Protein AF-A0A2H6LCK7-F1 (afdb_monomer_lite)

Sequence (224 aa):
MISPEELNSILERIVKHQHTESDIALLQKWLSNGSQIVSQQGKYAVNLGQGQEIHIGDRIYQGADAKAIKQIVGNIVQELQQCTSTKPKSLAAELIATLNNAKFQGKEGEQGGTGSFYQYEIYLDALSLENEQNKDNYQEYTLSGNWSSFVYKYVYVFNKVVDTPWGHNKKPYGRFQVVVKSINGVVEGIRVKADRYNDNANNYAANKVEQLMEFKIKEITRKN

Secondary structure (DSSP, 8-state):
---HHHHHHHHHHHHTT---HHHHHHHHHHHHTT--EEEEETTEEEEEETTTEEE---S---SS-HHHHHHHHHHHHHHHHHHH---S--HHHHHHHHHTT-EEEEEEE--SSSEEEEEEEEEEEEEEEEEEEEETTEEEEEEEEEEEEEEEEEEEETTEEEE-TT-S-B--EEEEEEEEEEETTEEEEEEEEE---S-HHHHHHHHHHHHHHHHHHHHHHTT-

Foldseek 3Di:
DQDPVNLVVLVVCVVVVNHDPVSVVVVVVCLVVQDWDFDDDDQWTWTDGNPPDTDTDRPDDDDPDVVVVCVVVVVVVVVVCVVVVPDVCQVLNVLCVQQAQDKDWDKDWDQFAFTKIKTKIKTWHDKDWDDWDDDDFKIKTKIKTKMKMWMWMFGDHRNDGPDTVCPHTDIAMFMKMWMWMGGNNHTPDIDIFTDDDPDPRNVVNRVVSRVSSVVSSVVVVVVD

Radius of gyration: 35.54 Å; chains: 1; bounding box: 79×41×85 Å

Structure (mmCIF, N/CA/C/O backbone):
data_AF-A0A2H6LCK7-F1
#
_entry.id   AF-A0A2H6LCK7-F1
#
loop_
_atom_site.group_PDB
_atom_site.id
_atom_site.type_symbol
_atom_site.label_atom_id
_atom_site.label_alt_id
_atom_site.label_comp_id
_atom_site.label_asym_id
_atom_site.label_entity_id
_atom_site.label_seq_id
_atom_site.pdbx_PDB_ins_code
_atom_site.Cartn_x
_atom_site.Cartn_y
_atom_site.Cartn_z
_atom_site.occupancy
_atom_site.B_iso_or_equiv
_atom_site.auth_seq_id
_atom_site.auth_comp_id
_atom_site.auth_asym_id
_atom_site.auth_atom_id
_atom_site.pdbx_PDB_model_num
ATOM 1 N N . MET A 1 1 ? -45.574 11.517 57.726 1.00 61.38 1 MET A N 1
ATOM 2 C CA . MET A 1 1 ? -45.503 11.040 56.329 1.00 61.38 1 MET A CA 1
ATOM 3 C C . MET A 1 1 ? -46.866 11.355 55.736 1.00 61.38 1 MET A C 1
ATOM 5 O O . MET A 1 1 ? -47.832 10.980 56.381 1.00 61.38 1 MET A O 1
ATOM 9 N N . ILE A 1 2 ? -46.954 12.148 54.662 1.00 67.88 2 ILE A N 1
ATOM 10 C CA . ILE A 1 2 ? -48.257 12.559 54.097 1.00 67.88 2 ILE A CA 1
ATOM 11 C C . ILE A 1 2 ? -48.917 11.317 53.498 1.00 67.88 2 ILE A C 1
ATOM 13 O O . ILE A 1 2 ? -48.250 10.591 52.752 1.00 67.88 2 ILE A O 1
ATOM 17 N N . SER A 1 3 ? -50.173 11.045 53.848 1.00 72.19 3 SER A N 1
ATOM 18 C CA . SER A 1 3 ? -50.887 9.904 53.273 1.00 72.19 3 SER A CA 1
ATOM 19 C C . SER A 1 3 ? -51.282 10.187 51.811 1.00 72.19 3 SER A C 1
ATOM 21 O O . SER A 1 3 ? -51.439 11.348 51.420 1.00 72.19 3 SER A O 1
ATOM 23 N N . PRO A 1 4 ? -51.474 9.156 50.970 1.00 67.62 4 PRO A N 1
ATOM 24 C CA . PRO A 1 4 ? -51.956 9.349 49.600 1.00 67.62 4 PRO A CA 1
ATOM 25 C C . PRO A 1 4 ? -53.287 10.121 49.515 1.00 67.62 4 PRO A C 1
ATOM 27 O O . PRO A 1 4 ? -53.504 10.885 48.577 1.00 67.62 4 PRO A O 1
ATOM 30 N N . GLU A 1 5 ? -54.165 9.964 50.507 1.00 71.62 5 GLU A N 1
ATOM 31 C CA . GLU A 1 5 ? -55.473 10.632 50.580 1.00 71.62 5 GLU A CA 1
ATOM 32 C C . GLU A 1 5 ? -55.345 12.120 50.938 1.00 71.62 5 GLU A C 1
ATOM 34 O O . GLU A 1 5 ? -55.999 12.974 50.329 1.00 71.62 5 GLU A O 1
ATOM 39 N N . GLU A 1 6 ? -54.461 12.448 51.885 1.00 75.56 6 GLU A N 1
ATOM 40 C CA . GLU A 1 6 ? -54.138 13.833 52.250 1.00 75.56 6 GLU A CA 1
ATOM 41 C C . GLU A 1 6 ? -53.520 14.579 51.070 1.00 75.56 6 GLU A C 1
ATOM 43 O O . GLU A 1 6 ? -53.860 15.734 50.801 1.00 75.56 6 GLU A O 1
ATOM 48 N N . LEU A 1 7 ? -52.656 13.900 50.317 1.00 74.88 7 LEU A N 1
ATOM 49 C CA . LEU A 1 7 ? -52.046 14.476 49.135 1.00 74.88 7 LEU A CA 1
ATOM 50 C C . LEU A 1 7 ? -53.045 14.686 47.996 1.00 74.88 7 LEU A C 1
ATOM 52 O O . LEU A 1 7 ? -53.038 15.752 47.383 1.00 74.88 7 LEU A O 1
ATOM 56 N N . ASN A 1 8 ? -53.923 13.719 47.723 1.00 75.88 8 ASN A N 1
ATOM 57 C CA . ASN A 1 8 ? -54.990 13.905 46.737 1.00 75.88 8 ASN A CA 1
ATOM 58 C C . ASN A 1 8 ? -55.871 15.105 47.108 1.00 75.88 8 ASN A C 1
ATOM 60 O O . ASN A 1 8 ? -56.193 15.922 46.249 1.00 75.88 8 ASN A O 1
ATOM 64 N N . SER A 1 9 ? -56.166 15.274 48.399 1.00 81.56 9 SER A N 1
ATOM 65 C CA . SER A 1 9 ? -56.919 16.427 48.897 1.00 81.56 9 SER A CA 1
ATOM 66 C C . SER A 1 9 ? -56.182 17.756 48.666 1.00 81.56 9 SER A C 1
ATOM 68 O O . SER A 1 9 ? -56.814 18.756 48.326 1.00 81.56 9 SER A O 1
ATOM 70 N N . ILE A 1 10 ? -54.851 17.783 48.816 1.00 80.62 10 ILE A N 1
ATOM 71 C CA . ILE A 1 10 ? -54.013 18.949 48.477 1.00 80.62 10 ILE A CA 1
ATOM 72 C C . ILE A 1 10 ? -54.061 19.233 46.969 1.00 80.62 10 ILE A C 1
ATOM 74 O O . ILE A 1 10 ? -54.296 20.373 46.568 1.00 80.62 10 ILE A O 1
ATOM 78 N N . LEU A 1 11 ? -53.884 18.209 46.127 1.00 77.88 11 LEU A N 1
ATOM 79 C CA . LEU A 1 11 ? -53.921 18.350 44.668 1.00 77.88 11 LEU A CA 1
ATOM 80 C C . LEU A 1 11 ? -55.284 18.860 44.182 1.00 77.88 11 LEU A C 1
ATOM 82 O O . LEU A 1 11 ? -55.336 19.754 43.340 1.00 77.88 11 LEU A O 1
ATOM 86 N N . GLU A 1 12 ? -56.386 18.372 44.753 1.00 78.94 12 GLU A N 1
ATOM 87 C CA . GLU A 1 12 ? -57.726 18.877 44.444 1.00 78.94 12 GLU A CA 1
ATOM 88 C C . GLU A 1 12 ? -57.899 20.352 44.813 1.00 78.94 12 GLU A C 1
ATOM 90 O O . GLU A 1 12 ? -58.468 21.119 44.030 1.00 78.94 12 GLU A O 1
ATOM 95 N N . ARG A 1 13 ? -57.396 20.772 45.982 1.00 84.81 13 ARG A N 1
ATOM 96 C CA . ARG A 1 13 ? -57.405 22.189 46.370 1.00 84.81 13 ARG A CA 1
ATOM 97 C C . ARG A 1 13 ? -56.567 23.037 45.415 1.00 84.81 13 ARG A C 1
ATOM 99 O O . ARG A 1 13 ? -56.993 24.138 45.074 1.00 84.81 13 ARG A O 1
ATOM 106 N N . ILE A 1 14 ? -55.433 22.531 44.922 1.00 77.06 14 ILE A N 1
ATOM 107 C CA . ILE A 1 14 ? -54.611 23.224 43.915 1.00 77.06 14 ILE A CA 1
ATOM 108 C C . ILE A 1 14 ? -55.388 23.400 42.609 1.00 77.06 14 ILE A C 1
ATOM 110 O O . ILE A 1 14 ? -55.491 24.524 42.120 1.00 77.06 14 ILE A O 1
ATOM 114 N N . VAL A 1 15 ? -55.997 22.330 42.091 1.00 75.00 15 VAL A N 1
ATOM 115 C CA . VAL A 1 15 ? -56.805 22.369 40.858 1.00 75.00 15 VAL A CA 1
ATOM 116 C C . VAL A 1 15 ? -57.957 23.371 40.979 1.00 75.00 15 VAL A C 1
ATOM 118 O O . VAL A 1 15 ? -58.210 24.153 40.062 1.00 75.00 15 VAL A O 1
ATOM 121 N N . LYS A 1 16 ? -58.630 23.407 42.133 1.00 83.25 16 LYS A N 1
ATOM 122 C CA . LYS A 1 16 ? -59.720 24.356 42.416 1.00 83.25 16 LYS A CA 1
ATOM 123 C C . LYS A 1 16 ? -59.235 25.774 42.752 1.00 83.25 16 LYS A C 1
ATOM 125 O O . LYS A 1 16 ? -60.072 26.629 43.016 1.00 83.25 16 LYS A O 1
ATOM 130 N N . HIS A 1 17 ? -57.923 26.033 42.740 1.00 79.19 17 HIS A N 1
ATOM 131 C CA . HIS A 1 17 ? -57.302 27.305 43.140 1.00 79.19 17 HIS A CA 1
ATOM 132 C C . HIS A 1 17 ? -57.635 27.728 44.588 1.00 79.19 17 HIS A C 1
ATOM 134 O O . HIS A 1 17 ? -57.638 28.907 44.922 1.00 79.19 17 HIS A O 1
ATOM 140 N N . GLN A 1 18 ? -57.905 26.752 45.456 1.00 90.50 18 GLN A N 1
ATOM 141 C CA . GLN A 1 18 ? -58.245 26.908 46.878 1.00 90.50 18 GLN A CA 1
ATOM 142 C C . GLN A 1 18 ? -57.117 26.423 47.801 1.00 90.50 18 GLN A C 1
ATOM 144 O O . GLN A 1 18 ? -57.340 26.128 48.974 1.00 90.50 18 GLN A O 1
ATOM 149 N N . HIS A 1 19 ? -55.912 26.262 47.261 1.00 86.81 19 HIS A N 1
ATOM 150 C CA . HIS A 1 19 ? -54.760 25.813 48.026 1.00 86.81 19 HIS A CA 1
ATOM 151 C C . HIS A 1 19 ? -54.218 26.937 48.911 1.00 86.81 19 HIS A C 1
ATOM 153 O O . HIS A 1 19 ? -54.280 28.115 48.563 1.00 86.81 19 HIS A O 1
ATOM 159 N N . THR A 1 20 ? -53.670 26.558 50.058 1.00 91.31 20 THR A N 1
ATOM 160 C CA . THR A 1 20 ? -53.009 27.473 50.995 1.00 91.31 20 THR A CA 1
ATOM 161 C C . THR A 1 20 ? -51.491 27.419 50.834 1.00 91.31 20 THR A C 1
ATOM 163 O O . THR A 1 20 ? -50.941 26.462 50.287 1.00 91.31 20 THR A O 1
ATOM 166 N N . GLU A 1 21 ? -50.771 28.408 51.365 1.00 83.75 21 GLU A N 1
ATOM 167 C CA . GLU A 1 21 ? -49.302 28.349 51.415 1.00 83.75 21 GLU A CA 1
ATOM 168 C C . GLU A 1 21 ? -48.800 27.138 52.216 1.00 83.75 21 GLU A C 1
ATOM 170 O O . GLU A 1 21 ? -47.775 26.543 51.879 1.00 83.75 21 GLU A O 1
ATOM 175 N N . SER A 1 22 ? -49.554 26.713 53.235 1.00 85.06 22 SER A N 1
ATOM 176 C CA . SER A 1 22 ? -49.266 25.492 53.991 1.00 85.06 22 SER A CA 1
ATOM 177 C C . SER A 1 22 ? -49.367 24.236 53.120 1.00 85.06 22 SER A C 1
ATOM 179 O O . SER A 1 22 ? -48.531 23.342 53.253 1.00 85.06 22 SER A O 1
ATOM 181 N N . ASP A 1 23 ? -50.326 24.187 52.189 1.00 78.69 23 ASP A N 1
ATOM 182 C CA . ASP A 1 23 ? -50.457 23.093 51.219 1.00 78.69 23 ASP A CA 1
ATOM 183 C C . ASP A 1 23 ? -49.242 23.030 50.274 1.00 78.69 23 ASP A C 1
ATOM 185 O O . ASP A 1 23 ? -48.712 21.947 50.015 1.00 78.69 23 ASP A O 1
ATOM 189 N N . ILE A 1 24 ? -48.749 24.187 49.809 1.00 79.00 24 ILE A N 1
ATOM 190 C CA . ILE A 1 24 ? -47.553 24.275 48.952 1.00 79.00 24 ILE A CA 1
ATOM 191 C C . ILE A 1 24 ? -46.300 23.829 49.717 1.00 79.00 24 ILE A C 1
ATOM 193 O O . ILE A 1 24 ? -45.517 23.026 49.205 1.00 79.00 24 ILE A O 1
ATOM 197 N N . ALA A 1 25 ? -46.113 24.309 50.950 1.00 80.94 25 ALA A N 1
ATOM 198 C CA . ALA A 1 25 ? -44.951 23.967 51.771 1.00 80.94 25 ALA A CA 1
ATOM 199 C C . ALA A 1 25 ? -44.897 22.463 52.098 1.00 80.94 25 ALA A C 1
ATOM 201 O O . ALA A 1 25 ? -43.825 21.848 52.084 1.00 80.94 25 ALA A O 1
ATOM 202 N N . LEU A 1 26 ? -46.057 21.847 52.345 1.00 80.19 26 LEU A N 1
ATOM 203 C CA . LEU A 1 26 ? -46.174 20.403 52.547 1.00 80.19 26 LEU A CA 1
ATOM 204 C C . LEU A 1 26 ? -45.830 19.616 51.277 1.00 80.19 26 LEU A C 1
ATOM 206 O O . LEU A 1 26 ? -45.083 18.639 51.361 1.00 80.19 26 LEU A O 1
ATOM 210 N N . LEU A 1 27 ? -46.303 20.064 50.110 1.00 75.56 27 LEU A N 1
ATOM 211 C CA . LEU A 1 27 ? -46.006 19.435 48.821 1.00 75.56 27 LEU A CA 1
ATOM 212 C C . LEU A 1 27 ? -44.509 19.508 48.477 1.00 75.56 27 LEU A C 1
ATOM 214 O O . LEU A 1 27 ? -43.918 18.510 48.065 1.00 75.56 27 LEU A O 1
ATOM 218 N N . GLN A 1 28 ? -43.873 20.658 48.711 1.00 74.69 28 GLN A N 1
ATOM 219 C CA . GLN A 1 28 ? -42.432 20.841 48.510 1.00 74.69 28 GLN A CA 1
ATOM 220 C C . GLN A 1 28 ? -41.610 19.937 49.432 1.00 74.69 28 GLN A C 1
ATOM 222 O O . GLN A 1 28 ? -40.704 19.243 48.974 1.00 74.69 28 GLN A O 1
ATOM 227 N N . LYS A 1 29 ? -41.950 19.891 50.727 1.00 73.38 29 LYS A N 1
ATOM 228 C CA . LYS A 1 29 ? -41.276 19.014 51.698 1.00 73.38 29 LYS A CA 1
ATOM 229 C C . LYS A 1 29 ? -41.418 17.537 51.326 1.00 73.38 29 LYS A C 1
ATOM 231 O O . LYS A 1 29 ? -40.502 16.752 51.553 1.00 73.38 29 LYS A O 1
ATOM 236 N N . TRP A 1 30 ? -42.563 17.158 50.769 1.00 71.94 30 TRP A N 1
ATOM 237 C CA . TRP A 1 30 ? -42.831 15.799 50.320 1.00 71.94 30 TRP A CA 1
ATOM 238 C C . TRP A 1 30 ? -42.011 15.419 49.074 1.00 71.94 30 TRP A C 1
ATOM 240 O O . TRP A 1 30 ? -41.361 14.372 49.081 1.00 71.94 30 TRP A O 1
ATOM 250 N N . LEU A 1 31 ? -41.949 16.297 48.064 1.00 68.25 31 LEU A N 1
ATOM 251 C CA . LEU A 1 31 ? -41.136 16.104 46.853 1.00 68.25 31 LEU A CA 1
ATOM 252 C C . LEU A 1 31 ? -39.638 15.984 47.170 1.00 68.25 31 LEU A C 1
ATOM 254 O O . LEU A 1 31 ? -38.963 15.099 46.643 1.00 68.25 31 LEU A O 1
ATOM 258 N N . SER A 1 32 ? -39.128 16.819 48.079 1.00 66.81 32 SER A N 1
ATOM 259 C CA . SER A 1 32 ? -37.713 16.809 48.481 1.00 66.81 32 SER A CA 1
ATOM 260 C C . SER A 1 32 ? -37.279 15.526 49.197 1.00 66.81 32 SER A C 1
ATOM 262 O O . SER A 1 32 ? -36.098 15.197 49.198 1.00 66.81 32 SER A O 1
ATOM 264 N N . ASN A 1 33 ? -38.218 14.772 49.775 1.00 67.00 33 ASN A N 1
ATOM 265 C CA . ASN A 1 33 ? -37.930 13.518 50.476 1.00 67.00 33 ASN A CA 1
ATOM 266 C C . ASN A 1 33 ? -37.954 12.283 49.551 1.00 67.00 33 ASN A C 1
ATOM 268 O O . ASN A 1 33 ? -37.951 11.157 50.045 1.00 67.00 33 ASN A O 1
ATOM 272 N N . GLY A 1 34 ? -38.015 12.467 48.224 1.00 57.38 34 GLY A N 1
ATOM 273 C CA . GLY A 1 34 ? -37.912 11.375 47.246 1.00 57.38 34 GLY A CA 1
ATOM 274 C C . GLY A 1 34 ? -39.066 10.369 47.294 1.00 57.38 34 GLY A C 1
ATOM 275 O O . GLY A 1 34 ? -38.894 9.214 46.906 1.00 57.38 34 GLY A O 1
ATOM 276 N N . SER A 1 35 ? -40.225 10.787 47.802 1.00 60.84 35 SER A N 1
ATOM 277 C CA . SER A 1 35 ? -41.408 9.935 47.934 1.00 60.84 35 SER A CA 1
ATOM 278 C C . SER A 1 35 ? -42.040 9.649 46.561 1.00 60.84 35 SER A C 1
ATOM 280 O O . SER A 1 35 ? -42.094 10.526 45.702 1.00 60.84 35 SER A O 1
ATOM 282 N N . GLN A 1 36 ? -42.501 8.413 46.341 1.00 58.12 36 GLN A N 1
ATOM 283 C CA . GLN A 1 36 ? -43.110 7.958 45.084 1.00 58.12 36 GLN A CA 1
ATOM 284 C C . GLN A 1 36 ? -44.634 7.885 45.222 1.00 58.12 36 GLN A C 1
ATOM 286 O O . GLN A 1 36 ? -45.139 7.407 46.239 1.00 58.12 36 GLN A O 1
ATOM 291 N N . ILE A 1 37 ? -45.365 8.310 44.187 1.00 61.25 37 ILE A N 1
ATOM 292 C CA . ILE A 1 37 ? -46.821 8.117 44.100 1.00 61.25 37 ILE A CA 1
ATOM 293 C C . ILE A 1 37 ? -47.165 7.353 42.841 1.00 61.25 37 ILE A C 1
ATOM 295 O O . ILE A 1 37 ? -46.709 7.686 41.747 1.00 61.25 37 ILE A O 1
ATOM 299 N N . VAL A 1 38 ? -48.055 6.388 43.025 1.00 56.06 38 VAL A N 1
ATOM 300 C CA . VAL A 1 38 ? -48.831 5.753 41.969 1.00 56.06 38 VAL A CA 1
ATOM 301 C C . VAL A 1 38 ? -50.275 6.196 42.193 1.00 56.06 38 VAL A C 1
ATOM 303 O O . VAL A 1 38 ? -50.897 5.773 43.166 1.00 56.06 38 VAL A O 1
ATOM 306 N N . SER A 1 39 ? -50.793 7.097 41.357 1.00 57.38 39 SER A N 1
ATOM 307 C CA . SER A 1 39 ? -52.176 7.583 41.456 1.00 57.38 39 SER A CA 1
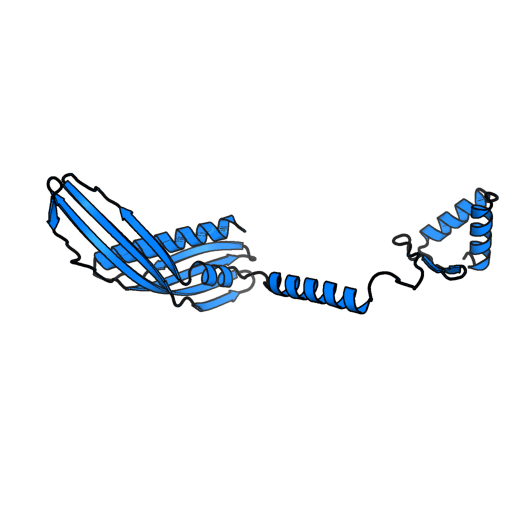ATOM 308 C C . SER A 1 39 ? -52.922 7.285 40.163 1.00 57.38 39 SER A C 1
ATOM 310 O O . SER A 1 39 ? -52.460 7.619 39.072 1.00 57.38 39 SER A O 1
ATOM 312 N N . GLN A 1 40 ? -54.073 6.627 40.274 1.00 51.75 40 GLN A N 1
ATOM 313 C CA . GLN A 1 40 ? -54.932 6.323 39.137 1.00 51.75 40 GLN A CA 1
ATOM 314 C C . GLN A 1 40 ? -56.048 7.367 39.066 1.00 51.75 40 GLN A C 1
ATOM 316 O O . GLN A 1 40 ? -56.968 7.368 39.879 1.00 51.75 40 GLN A O 1
ATOM 321 N N . GLN A 1 41 ? -55.949 8.266 38.090 1.00 52.84 41 GLN A N 1
ATOM 322 C CA . GLN A 1 41 ? -56.909 9.341 37.848 1.00 52.84 41 GLN A CA 1
ATOM 323 C C . GLN A 1 41 ? -57.738 8.965 36.610 1.00 52.84 41 GLN A C 1
ATOM 325 O O . GLN A 1 41 ? -57.352 9.209 35.463 1.00 52.84 41 GLN A O 1
ATOM 330 N N . GLY A 1 42 ? -58.868 8.289 36.833 1.00 55.91 42 GLY A N 1
ATOM 331 C CA . GLY A 1 42 ? -59.721 7.775 35.757 1.00 55.91 42 GLY A CA 1
ATOM 332 C C . GLY A 1 42 ? -59.002 6.731 34.891 1.00 55.91 42 GLY A C 1
ATOM 333 O O . GLY A 1 42 ? -58.557 5.700 35.391 1.00 55.91 42 GLY A O 1
ATOM 334 N N . LYS A 1 43 ? -58.886 6.985 33.580 1.00 43.59 43 LYS A N 1
ATOM 335 C CA . LYS A 1 43 ? -58.191 6.088 32.631 1.00 43.59 43 LYS A CA 1
ATOM 336 C C . LYS A 1 43 ? -56.665 6.249 32.608 1.00 43.59 43 LYS A C 1
ATOM 338 O O . LYS A 1 43 ? -55.986 5.480 31.934 1.00 43.59 43 LYS A O 1
ATOM 343 N N . TYR A 1 44 ? -56.124 7.221 33.342 1.00 41.56 44 TYR A N 1
ATOM 344 C CA . TYR A 1 44 ? -54.698 7.531 33.346 1.00 41.56 44 TYR A CA 1
ATOM 345 C C . TYR A 1 44 ? -54.037 7.053 34.639 1.00 41.56 44 TYR A C 1
ATOM 347 O O . TYR A 1 44 ? -54.487 7.372 35.741 1.00 41.56 44 TYR A O 1
ATOM 355 N N . ALA A 1 45 ? -52.944 6.302 34.502 1.00 53.22 45 ALA A N 1
ATOM 356 C CA . ALA A 1 45 ? -52.044 6.006 35.608 1.00 53.22 45 ALA A CA 1
ATOM 357 C C . ALA A 1 45 ? -50.962 7.089 35.648 1.00 53.22 45 ALA A C 1
ATOM 359 O O . ALA A 1 45 ? -50.188 7.221 34.702 1.00 53.22 45 ALA A O 1
ATOM 360 N N . VAL A 1 46 ? -50.927 7.866 36.726 1.00 53.19 46 VAL A N 1
ATOM 361 C CA . VAL A 1 46 ? -49.911 8.891 36.958 1.00 53.19 46 VAL A CA 1
ATOM 362 C C . VAL A 1 46 ? -48.900 8.327 37.949 1.00 53.19 46 VAL A C 1
ATOM 364 O O . VAL A 1 46 ? -49.202 8.145 39.130 1.00 53.19 46 VAL A O 1
ATOM 367 N N . ASN A 1 47 ? -47.699 8.038 37.448 1.00 55.44 47 ASN A N 1
ATOM 368 C CA . ASN A 1 47 ? -46.549 7.658 38.261 1.00 55.44 47 ASN A CA 1
ATOM 369 C C . ASN A 1 47 ? -45.619 8.860 38.398 1.00 55.44 47 ASN A C 1
ATOM 371 O O . ASN A 1 47 ? -45.073 9.338 37.405 1.00 55.44 47 ASN A O 1
ATOM 375 N N . LEU A 1 48 ? -45.434 9.326 39.631 1.00 55.72 48 LEU A N 1
ATOM 376 C CA . LEU A 1 48 ? -44.466 10.367 39.966 1.00 55.72 48 LEU A CA 1
ATOM 377 C C . LEU A 1 48 ? -43.325 9.711 40.744 1.00 55.72 48 LEU A C 1
ATOM 379 O O . LEU A 1 48 ? -43.469 9.393 41.927 1.00 55.72 48 LEU A O 1
ATOM 383 N N . GLY A 1 49 ? -42.214 9.459 40.049 1.00 52.75 49 GLY A N 1
ATOM 384 C CA . GLY A 1 49 ? -40.984 8.911 40.617 1.00 52.75 49 GLY A CA 1
ATOM 385 C C . GLY A 1 49 ? -39.908 9.989 40.738 1.00 52.75 49 GLY A C 1
ATOM 386 O O . GLY A 1 49 ? -39.596 10.650 39.751 1.00 52.75 49 GLY A O 1
ATOM 387 N N . GLN A 1 50 ? -39.379 10.169 41.955 1.00 49.38 50 GLN A N 1
ATOM 388 C CA . GLN A 1 50 ? -38.179 10.952 42.305 1.00 49.38 50 GLN A CA 1
ATOM 389 C C . GLN A 1 50 ? -37.887 12.196 41.441 1.00 49.38 50 GLN A C 1
ATOM 391 O O . GLN A 1 50 ? -36.757 12.413 41.019 1.00 49.38 50 GLN A O 1
ATOM 396 N N . GLY A 1 51 ? -38.899 13.030 41.181 1.00 50.50 51 GLY A N 1
ATOM 397 C CA . GLY A 1 51 ? -38.728 14.356 40.575 1.00 50.50 51 GLY A CA 1
ATOM 398 C C . GLY A 1 51 ? -38.057 14.411 39.195 1.00 50.50 51 GLY A C 1
ATOM 399 O O . GLY A 1 51 ? -37.682 15.506 38.787 1.00 50.50 51 GLY A O 1
ATOM 400 N N . GLN A 1 52 ? -37.887 13.288 38.486 1.00 49.47 52 GLN A N 1
ATOM 401 C CA . GLN A 1 52 ? -37.135 13.260 37.222 1.00 49.47 52 GLN A CA 1
ATOM 402 C C . GLN A 1 52 ? -38.007 13.030 35.985 1.00 49.47 52 GLN A C 1
ATOM 404 O O . GLN A 1 52 ? -37.689 13.581 34.937 1.00 49.47 52 GLN A O 1
ATOM 409 N N . GLU A 1 53 ? -39.140 12.326 36.084 1.00 47.47 53 GLU A N 1
ATOM 410 C CA . GLU A 1 53 ? -40.018 12.099 34.928 1.00 47.47 53 GLU A CA 1
ATOM 411 C C . GLU A 1 53 ? -41.500 12.017 35.320 1.00 47.47 53 GLU A C 1
ATOM 413 O O . GLU A 1 53 ? -41.880 11.308 36.254 1.00 47.47 53 GLU A O 1
ATOM 418 N N . ILE A 1 54 ? -42.349 12.727 34.568 1.00 48.09 54 ILE A N 1
ATOM 419 C CA . ILE A 1 54 ? -43.809 12.600 34.627 1.00 48.09 54 ILE A CA 1
ATOM 420 C C . ILE A 1 54 ? -44.251 11.824 33.386 1.00 48.09 54 ILE A C 1
ATOM 422 O O . ILE A 1 54 ? -44.149 12.325 32.267 1.00 48.09 54 ILE A O 1
ATOM 426 N N . HIS A 1 55 ? -44.772 10.613 33.581 1.00 48.25 55 HIS A N 1
ATOM 427 C CA . HIS A 1 55 ? -45.356 9.811 32.502 1.00 48.25 55 HIS A CA 1
ATOM 428 C C . HIS A 1 55 ? -46.880 9.942 32.545 1.00 48.25 55 HIS A C 1
ATOM 430 O O . HIS A 1 55 ? -47.517 9.492 33.497 1.00 48.25 55 HIS A O 1
ATOM 436 N N . ILE A 1 56 ? -47.465 10.557 31.513 1.00 46.00 56 ILE A N 1
ATOM 437 C CA . ILE A 1 56 ? -48.920 10.649 31.317 1.00 46.00 56 ILE A CA 1
ATOM 438 C C . ILE A 1 56 ? -49.247 9.995 29.975 1.00 46.00 56 ILE A C 1
ATOM 440 O O . ILE A 1 56 ? -48.854 10.504 28.929 1.00 46.00 56 ILE A O 1
ATOM 444 N N . GLY A 1 57 ? -49.966 8.871 29.984 1.00 42.47 57 GLY A N 1
ATOM 445 C CA . GLY A 1 57 ? -50.338 8.183 28.748 1.00 42.47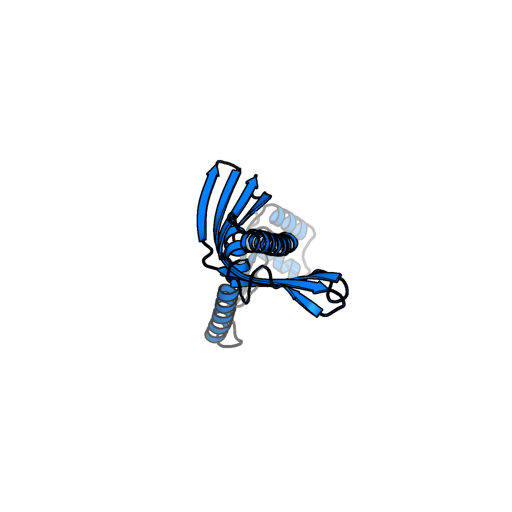 57 GLY A CA 1
ATOM 446 C C . GLY A 1 57 ? -51.573 7.302 28.893 1.00 42.47 57 GLY A C 1
ATOM 447 O O . GLY A 1 57 ? -51.727 6.586 29.881 1.00 42.47 57 GLY A O 1
ATOM 448 N N . ASP A 1 58 ? -52.450 7.365 27.890 1.00 42.50 58 ASP A N 1
ATOM 449 C CA . ASP A 1 58 ? -53.529 6.399 27.672 1.00 42.50 58 ASP A CA 1
ATOM 450 C C . ASP A 1 58 ? -52.925 5.180 26.961 1.00 42.50 58 ASP A C 1
ATOM 452 O O . ASP A 1 58 ? -52.147 5.333 26.019 1.00 42.50 58 ASP A O 1
ATOM 456 N N . ARG A 1 59 ? -53.268 3.958 27.373 1.00 45.91 59 ARG A N 1
ATOM 457 C CA . ARG A 1 59 ? -52.689 2.715 26.815 1.00 45.91 59 ARG A CA 1
ATOM 458 C C . ARG A 1 59 ? -53.114 2.406 25.369 1.00 45.91 59 ARG A C 1
ATOM 460 O O . ARG A 1 59 ? -52.870 1.300 24.891 1.00 45.91 59 ARG A O 1
ATOM 467 N N . ILE A 1 60 ? -53.744 3.342 24.663 1.00 40.91 60 ILE A N 1
ATOM 468 C CA . ILE A 1 60 ? -54.311 3.109 23.335 1.00 40.91 60 ILE A CA 1
ATOM 469 C C . ILE A 1 60 ? -53.538 3.917 22.289 1.00 40.91 60 ILE A C 1
ATOM 471 O O . ILE A 1 60 ? -53.867 5.058 21.981 1.00 40.91 60 ILE A O 1
ATOM 475 N N . TYR A 1 61 ? -52.523 3.284 21.700 1.00 39.75 61 TYR A N 1
ATOM 476 C CA . TYR A 1 61 ? -51.957 3.713 20.423 1.00 39.75 61 TYR A CA 1
ATOM 477 C C . TYR A 1 61 ? -52.981 3.425 19.315 1.00 39.75 61 TYR A C 1
ATOM 479 O O . TYR A 1 61 ? -53.173 2.271 18.934 1.00 39.75 61 TYR A O 1
ATOM 487 N N . GLN A 1 62 ? -53.645 4.457 18.790 1.00 40.03 62 GLN A N 1
ATOM 488 C CA . GLN A 1 62 ? -54.331 4.382 17.497 1.00 40.03 62 GLN A CA 1
ATOM 489 C C . GLN A 1 62 ? -53.602 5.278 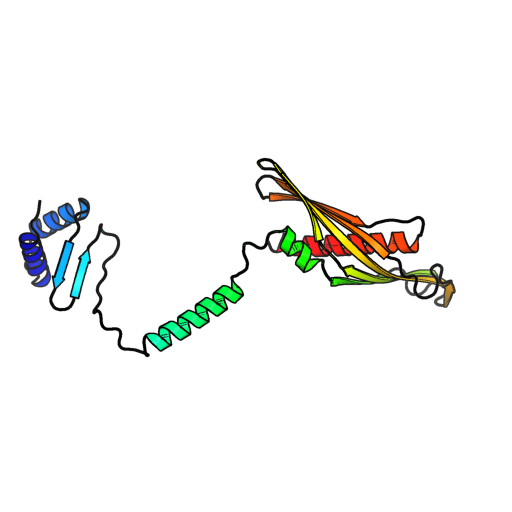16.493 1.00 40.03 62 GLN A C 1
ATOM 491 O O . GLN A 1 62 ? -53.667 6.499 16.585 1.00 40.03 62 GLN A O 1
ATOM 496 N N . GLY A 1 63 ? -52.898 4.664 15.540 1.00 42.97 63 GLY A N 1
ATOM 497 C CA . GLY A 1 63 ? -52.233 5.358 14.435 1.00 42.97 63 GLY A CA 1
ATOM 498 C C . GLY A 1 63 ? -51.180 4.467 13.782 1.00 42.97 63 GLY A C 1
ATOM 499 O O . GLY A 1 63 ? -50.116 4.301 14.358 1.00 42.97 63 GLY A O 1
ATOM 500 N N . ALA A 1 64 ? -51.522 3.910 12.610 1.00 41.75 64 ALA A N 1
ATOM 501 C CA . ALA A 1 64 ? -50.847 2.841 11.856 1.00 41.75 64 ALA A CA 1
ATOM 502 C C . ALA A 1 64 ? -50.624 1.546 12.661 1.00 41.75 64 ALA A C 1
ATOM 504 O O . ALA A 1 64 ? -50.070 1.571 13.752 1.00 41.75 64 ALA A O 1
ATOM 505 N N . ASP A 1 65 ? -51.102 0.413 12.123 1.00 60.47 65 ASP A N 1
ATOM 506 C CA . ASP A 1 65 ? -51.004 -0.929 12.718 1.00 60.47 65 ASP A CA 1
ATOM 507 C C . ASP A 1 65 ? -49.680 -1.071 13.484 1.00 60.47 65 ASP A C 1
ATOM 509 O O . ASP A 1 65 ? -48.606 -0.937 12.901 1.00 60.47 65 ASP A O 1
ATOM 513 N N . ALA A 1 66 ? -49.733 -1.269 14.804 1.00 54.12 66 ALA A N 1
ATOM 514 C CA . ALA A 1 66 ? -48.533 -1.354 15.634 1.00 54.12 66 ALA A CA 1
ATOM 515 C C . ALA A 1 66 ? -47.573 -2.438 15.112 1.00 54.12 66 ALA A C 1
ATOM 517 O O . ALA A 1 66 ? -46.364 -2.356 15.322 1.00 54.12 66 ALA A O 1
ATOM 518 N N . LYS A 1 67 ? -48.096 -3.424 14.369 1.00 54.84 67 LYS A N 1
ATOM 519 C CA . LYS A 1 67 ? -47.317 -4.405 13.616 1.00 54.84 67 LYS A CA 1
ATOM 520 C C . LYS A 1 67 ? -46.595 -3.792 12.413 1.00 54.84 67 LYS A C 1
ATOM 522 O O . LYS A 1 67 ? -45.428 -4.109 12.213 1.00 54.84 67 LYS A O 1
ATOM 527 N N . ALA A 1 68 ? -47.240 -2.896 11.667 1.00 59.06 68 ALA A N 1
ATOM 528 C CA . ALA A 1 68 ? -46.635 -2.125 10.584 1.00 59.06 68 ALA A CA 1
ATOM 529 C C . ALA A 1 68 ? -45.580 -1.141 11.106 1.00 59.06 68 ALA A C 1
ATOM 531 O O . ALA A 1 68 ? -44.484 -1.109 10.561 1.00 59.06 68 ALA A O 1
ATOM 532 N N . ILE A 1 69 ? -45.835 -0.418 12.204 1.00 62.28 69 ILE A N 1
ATOM 533 C CA . ILE A 1 69 ? -44.803 0.422 12.839 1.00 62.28 69 ILE A CA 1
ATOM 534 C C . ILE A 1 69 ? -43.657 -0.451 13.352 1.00 62.28 69 ILE A C 1
ATOM 536 O O . ILE A 1 69 ? -42.503 -0.135 13.102 1.00 62.28 69 ILE A O 1
ATOM 540 N N . LYS A 1 70 ? -43.938 -1.585 14.002 1.00 61.88 70 LYS A N 1
ATOM 541 C CA . LYS A 1 70 ? -42.897 -2.517 14.459 1.00 61.88 70 LYS A CA 1
ATOM 542 C C . LYS A 1 70 ? -42.107 -3.126 13.299 1.00 61.88 70 LYS A C 1
ATOM 544 O O . LYS A 1 70 ? -40.916 -3.356 13.462 1.00 61.88 70 LYS A O 1
ATOM 549 N N . GLN A 1 71 ? -42.728 -3.376 12.148 1.00 69.12 71 GLN A N 1
ATOM 550 C CA . GLN A 1 71 ? -42.029 -3.825 10.942 1.00 69.12 71 GLN A CA 1
ATOM 551 C C . GLN A 1 71 ? -41.206 -2.711 10.312 1.00 69.12 71 GLN A C 1
ATOM 553 O O . GLN A 1 71 ? -40.074 -2.963 9.939 1.00 69.12 71 GLN A O 1
ATOM 558 N N . ILE A 1 72 ? -41.727 -1.489 10.221 1.00 68.56 72 ILE A N 1
ATOM 559 C CA . ILE A 1 72 ? -40.994 -0.348 9.664 1.00 68.56 72 ILE A CA 1
ATOM 560 C C . ILE A 1 72 ? -39.821 0.006 10.576 1.00 68.56 72 ILE A C 1
ATOM 562 O O . ILE A 1 72 ? -38.698 0.090 10.107 1.00 68.56 72 ILE A O 1
ATOM 566 N N . VAL A 1 73 ? -40.047 0.131 11.884 1.00 70.38 73 VAL A N 1
ATOM 567 C CA . VAL A 1 73 ? -38.989 0.357 12.876 1.00 70.38 73 VAL A CA 1
ATOM 568 C C . VAL A 1 73 ? -38.046 -0.838 12.929 1.00 70.38 73 VAL A C 1
ATOM 570 O O . VAL A 1 73 ? -36.850 -0.634 13.012 1.00 70.38 73 VAL A O 1
ATOM 573 N N . GLY A 1 74 ? -38.542 -2.071 12.832 1.00 71.38 74 GLY A N 1
ATOM 574 C CA . GLY A 1 74 ? -37.713 -3.274 12.769 1.00 71.38 74 GLY A CA 1
ATOM 575 C C . GLY A 1 74 ? -36.813 -3.292 11.537 1.00 71.38 74 GLY A C 1
ATOM 576 O O . GLY A 1 74 ? -35.625 -3.538 11.676 1.00 71.38 74 GLY A O 1
ATOM 577 N N . ASN A 1 75 ? -37.346 -2.949 10.365 1.00 69.94 75 ASN A N 1
ATOM 578 C CA . ASN A 1 75 ? -36.598 -2.856 9.116 1.00 69.94 75 ASN A CA 1
ATOM 579 C C . ASN A 1 75 ? -35.626 -1.680 9.139 1.00 69.94 75 ASN A C 1
ATOM 581 O O . ASN A 1 75 ? -34.481 -1.867 8.773 1.00 69.94 75 ASN A O 1
ATOM 585 N N . ILE A 1 76 ? -36.024 -0.509 9.643 1.00 69.75 76 ILE A N 1
ATOM 586 C CA . ILE A 1 76 ? -35.131 0.644 9.815 1.00 69.75 76 ILE A CA 1
ATOM 587 C C . ILE A 1 76 ? -34.039 0.309 10.829 1.00 69.75 76 ILE A C 1
ATOM 589 O O . ILE A 1 76 ? -32.887 0.615 10.590 1.00 69.75 76 ILE A O 1
ATOM 593 N N . VAL A 1 77 ? -34.350 -0.352 11.945 1.00 68.62 77 VAL A N 1
ATOM 594 C CA . VAL A 1 77 ? -33.353 -0.789 12.933 1.00 68.62 77 VAL A CA 1
ATOM 595 C C . VAL A 1 77 ? -32.463 -1.878 12.351 1.00 68.62 77 VAL A C 1
ATOM 597 O O . VAL A 1 77 ? -31.282 -1.873 12.649 1.00 68.62 77 VAL A O 1
ATOM 600 N N . GLN A 1 78 ? -32.971 -2.769 11.503 1.00 60.69 78 GLN A N 1
ATOM 601 C CA . GLN A 1 78 ? -32.188 -3.820 10.859 1.00 60.69 78 GLN A CA 1
ATOM 602 C C . GLN A 1 78 ? -31.324 -3.274 9.714 1.00 60.69 78 GLN A C 1
ATOM 604 O O . GLN A 1 78 ? -30.181 -3.686 9.590 1.00 60.69 78 GLN A O 1
ATOM 609 N N . GLU A 1 79 ? -31.807 -2.305 8.938 1.00 56.16 79 GLU A N 1
ATOM 610 C CA . GLU A 1 79 ? -31.046 -1.546 7.939 1.00 56.16 79 GLU A CA 1
ATOM 611 C C . GLU A 1 79 ? -30.017 -0.644 8.617 1.00 56.16 79 GLU A C 1
ATOM 613 O O . GLU A 1 79 ? -28.868 -0.597 8.197 1.00 56.16 79 GLU A O 1
ATOM 618 N N . LEU A 1 80 ? -30.375 0.010 9.723 1.00 52.91 80 LEU A N 1
ATOM 619 C CA . LEU A 1 80 ? -29.440 0.768 10.544 1.00 52.91 80 LEU A CA 1
ATOM 620 C C . LEU A 1 80 ? -28.448 -0.161 11.234 1.00 52.91 80 LEU A C 1
ATOM 622 O O . LEU A 1 80 ? -27.296 0.215 11.320 1.00 52.91 80 LEU A O 1
ATOM 626 N N . GLN A 1 81 ? -28.819 -1.367 11.669 1.00 51.44 81 GLN A N 1
ATOM 627 C CA . GLN A 1 81 ? -27.907 -2.383 12.216 1.00 51.44 81 GLN A CA 1
ATOM 628 C C . GLN A 1 81 ? -27.068 -3.055 11.129 1.00 51.44 81 GLN A C 1
ATOM 630 O O . GLN A 1 81 ? -25.963 -3.477 11.423 1.00 51.44 81 GLN A O 1
ATOM 635 N N . GLN A 1 82 ? -27.519 -3.111 9.877 1.00 49.06 82 GLN A N 1
ATOM 636 C CA . GLN A 1 82 ? -26.697 -3.504 8.727 1.00 49.06 82 GLN A CA 1
ATOM 637 C C . GLN A 1 82 ? -25.765 -2.358 8.293 1.00 49.06 82 GLN A C 1
ATOM 639 O O . GLN A 1 82 ? -24.648 -2.614 7.852 1.00 49.06 82 GLN A O 1
ATOM 644 N N . CYS A 1 83 ? -26.164 -1.102 8.518 1.00 45.12 83 CYS A N 1
ATOM 645 C CA . CYS A 1 83 ? -25.321 0.089 8.377 1.00 45.12 83 CYS A CA 1
ATOM 646 C C . CYS A 1 83 ? -24.429 0.357 9.610 1.00 45.12 83 CYS A C 1
ATOM 648 O O . CYS A 1 83 ? -23.473 1.119 9.504 1.00 45.12 83 CYS A O 1
ATOM 650 N N . THR A 1 84 ? -24.699 -0.265 10.766 1.00 38.97 84 THR A N 1
ATOM 651 C CA . THR A 1 84 ? -23.966 -0.074 12.040 1.00 38.97 84 THR A CA 1
ATOM 652 C C . THR A 1 84 ? -23.439 -1.374 12.653 1.00 38.97 84 THR A C 1
ATOM 654 O O . THR A 1 84 ? -22.870 -1.354 13.741 1.00 38.97 84 THR A O 1
ATOM 657 N N . SER A 1 85 ? -23.464 -2.497 11.925 1.00 37.94 85 SER A N 1
ATOM 658 C CA . SER A 1 85 ? -22.688 -3.700 12.263 1.00 37.94 85 SER A CA 1
ATOM 659 C C . SER A 1 85 ? -21.197 -3.527 11.967 1.00 37.94 85 SER A C 1
ATOM 661 O O . SER A 1 85 ? -20.459 -4.503 11.845 1.00 37.94 85 SER A O 1
ATOM 663 N N . THR A 1 86 ? -20.705 -2.298 11.874 1.00 37.59 86 THR A N 1
ATOM 664 C CA . THR A 1 86 ? -19.334 -2.022 12.262 1.00 37.59 86 THR A CA 1
ATOM 665 C C . THR A 1 86 ? -19.287 -2.007 13.786 1.00 37.59 86 THR A C 1
ATOM 667 O O . THR A 1 86 ? -19.490 -0.977 14.425 1.00 37.59 86 THR A O 1
ATOM 670 N N . LYS A 1 87 ? -18.878 -3.149 14.363 1.00 40.34 87 LYS A N 1
ATOM 671 C CA . LYS A 1 87 ? -17.900 -3.132 15.472 1.00 40.34 87 LYS A CA 1
ATOM 672 C C . LYS A 1 87 ? -16.953 -1.937 15.263 1.00 40.34 87 LYS A C 1
ATOM 674 O O . LYS A 1 87 ? -16.650 -1.693 14.090 1.00 40.34 87 LYS A O 1
ATOM 679 N N . PRO A 1 88 ? -16.449 -1.241 16.307 1.00 45.16 88 PRO A N 1
ATOM 680 C CA . PRO A 1 88 ? -15.391 -0.250 16.104 1.00 45.16 88 PRO A CA 1
ATOM 681 C C . PRO A 1 88 ? -14.366 -0.885 15.171 1.00 45.16 88 PRO A C 1
ATOM 683 O O . PRO A 1 88 ? -13.837 -1.958 15.480 1.00 45.16 88 PRO A O 1
ATOM 686 N N . LYS A 1 89 ? -14.266 -0.348 13.948 1.00 58.00 89 LYS A N 1
ATOM 687 C CA . LYS A 1 89 ? -13.496 -0.981 12.885 1.00 58.00 89 LYS A CA 1
ATOM 688 C C . LYS A 1 89 ? -12.074 -0.885 13.393 1.00 58.00 89 LYS A C 1
ATOM 690 O O . LYS A 1 89 ? -11.533 0.212 13.464 1.00 58.00 89 LYS A O 1
ATOM 695 N N . SER A 1 90 ? -11.533 -1.997 13.891 1.00 78.25 90 SER A N 1
ATOM 696 C CA . SER A 1 90 ? -10.187 -1.987 14.447 1.00 78.25 90 SER A CA 1
ATOM 697 C C . SER A 1 90 ? -9.269 -1.415 13.375 1.00 78.25 90 SER A C 1
ATOM 699 O O . SER A 1 90 ? -9.470 -1.683 12.187 1.00 78.25 90 SER A O 1
ATOM 701 N N . LEU A 1 91 ? -8.284 -0.609 13.767 1.00 82.69 91 LEU A N 1
ATOM 702 C CA . LEU A 1 91 ? -7.360 -0.009 12.807 1.00 82.69 91 LEU A CA 1
ATOM 703 C C . LEU A 1 91 ? -6.762 -1.073 11.868 1.00 82.69 91 LEU A C 1
ATOM 705 O O . LEU A 1 91 ? -6.624 -0.832 10.674 1.00 82.69 91 LEU A O 1
ATOM 709 N N . ALA A 1 92 ? -6.530 -2.290 12.372 1.00 83.38 92 ALA A N 1
ATOM 710 C CA . ALA A 1 92 ? -6.148 -3.451 11.573 1.00 83.38 92 ALA A CA 1
ATOM 711 C C . ALA A 1 92 ? -7.168 -3.785 10.466 1.00 83.38 92 ALA A C 1
ATOM 713 O O . ALA A 1 92 ? -6.791 -3.934 9.306 1.00 83.38 92 ALA A O 1
ATOM 714 N N . ALA A 1 93 ? -8.462 -3.867 10.788 1.00 83.94 93 ALA A N 1
ATOM 715 C CA . ALA A 1 93 ? -9.517 -4.120 9.807 1.00 83.94 93 ALA A CA 1
ATOM 716 C C . ALA A 1 93 ? -9.667 -2.971 8.797 1.00 83.94 93 ALA A C 1
ATOM 718 O O . ALA A 1 93 ? -9.966 -3.208 7.625 1.00 83.94 93 ALA A O 1
ATOM 719 N N . GLU A 1 94 ? -9.458 -1.723 9.222 1.00 87.12 94 GLU A N 1
ATOM 720 C CA . GLU A 1 94 ? -9.468 -0.571 8.321 1.00 87.12 94 GLU A CA 1
ATOM 721 C C . GLU A 1 94 ? -8.270 -0.566 7.367 1.00 87.12 94 GLU A C 1
ATOM 723 O O . GLU A 1 94 ? -8.450 -0.354 6.165 1.00 87.12 94 GLU A O 1
ATOM 728 N N . LEU A 1 95 ? -7.078 -0.882 7.872 1.00 88.50 95 LEU A N 1
ATOM 729 C CA . LEU A 1 95 ? -5.867 -1.037 7.071 1.00 88.50 95 LEU A CA 1
ATOM 730 C C . LEU A 1 95 ? -6.010 -2.166 6.054 1.00 88.50 95 LEU A C 1
ATOM 732 O O . LEU A 1 95 ? -5.754 -1.939 4.874 1.00 88.50 95 LEU A O 1
ATOM 736 N N . ILE A 1 96 ? -6.482 -3.346 6.474 1.00 88.25 96 ILE A N 1
ATOM 737 C CA . ILE A 1 96 ? -6.744 -4.469 5.563 1.00 88.25 96 ILE A CA 1
ATOM 738 C C . ILE A 1 96 ? -7.725 -4.032 4.473 1.00 88.25 96 ILE A C 1
ATOM 740 O O . ILE A 1 96 ? -7.435 -4.193 3.293 1.00 88.25 96 ILE A O 1
ATOM 744 N N . ALA A 1 97 ? -8.857 -3.426 4.841 1.00 87.69 97 ALA A N 1
ATOM 745 C CA . ALA A 1 97 ? -9.864 -3.006 3.868 1.00 87.69 97 ALA A CA 1
ATOM 746 C C . ALA A 1 97 ? -9.356 -1.936 2.886 1.00 87.69 97 ALA A C 1
ATOM 748 O O . ALA A 1 97 ? -9.781 -1.918 1.736 1.00 87.69 97 ALA A O 1
ATOM 749 N N . THR A 1 98 ? -8.477 -1.038 3.334 1.00 89.81 98 THR A N 1
ATOM 750 C CA . THR A 1 98 ? -7.990 0.087 2.518 1.00 89.81 98 THR A CA 1
ATOM 751 C C . THR A 1 98 ? -6.831 -0.307 1.612 1.00 89.81 98 THR A C 1
ATOM 753 O O . THR A 1 98 ? -6.720 0.196 0.495 1.00 89.81 98 THR A O 1
ATOM 756 N N . LEU A 1 99 ? -5.939 -1.168 2.100 1.00 90.62 99 LEU A N 1
ATOM 757 C CA . LEU A 1 99 ? -4.749 -1.582 1.365 1.00 90.62 99 LEU A CA 1
ATOM 758 C C . LEU A 1 99 ? -5.025 -2.774 0.444 1.00 90.62 99 LEU A C 1
ATOM 760 O O . LEU A 1 99 ? -4.363 -2.901 -0.583 1.00 90.62 99 LEU A O 1
ATOM 764 N N . ASN A 1 100 ? -5.996 -3.633 0.761 1.00 88.75 100 ASN A N 1
ATOM 765 C CA . ASN A 1 100 ? -6.331 -4.762 -0.098 1.00 88.75 100 ASN A CA 1
ATOM 766 C C . ASN A 1 100 ? -6.946 -4.286 -1.421 1.00 88.75 100 ASN A C 1
ATOM 768 O O . ASN A 1 100 ? -7.916 -3.529 -1.427 1.00 88.75 100 ASN A O 1
ATOM 772 N N . ASN A 1 101 ? -6.386 -4.745 -2.541 1.00 84.81 101 ASN A N 1
ATOM 773 C CA . ASN A 1 101 ? -6.698 -4.291 -3.901 1.00 84.81 101 ASN A CA 1
ATOM 774 C C . ASN A 1 101 ? -6.362 -2.814 -4.171 1.00 84.81 101 ASN A C 1
ATOM 776 O O . ASN A 1 101 ? -6.855 -2.232 -5.143 1.00 84.81 101 ASN A O 1
ATOM 780 N N . ALA A 1 102 ? -5.527 -2.183 -3.338 1.00 90.50 102 ALA A N 1
ATOM 781 C CA . ALA A 1 102 ? -5.077 -0.826 -3.602 1.00 90.50 102 ALA A CA 1
ATOM 782 C C . ALA A 1 102 ? -4.221 -0.785 -4.876 1.00 90.50 102 ALA A C 1
ATOM 784 O O . ALA A 1 102 ? -3.329 -1.612 -5.080 1.00 90.50 102 ALA A O 1
ATOM 785 N N . LYS A 1 103 ? -4.488 0.220 -5.717 1.00 92.38 103 LYS A N 1
ATOM 786 C CA . LYS A 1 103 ? -3.750 0.479 -6.954 1.00 92.38 103 LYS A CA 1
ATOM 787 C C . LYS A 1 103 ? -3.033 1.821 -6.877 1.00 92.38 103 LYS A C 1
ATOM 789 O O . LYS A 1 103 ? -3.603 2.810 -6.416 1.00 92.38 103 LYS A O 1
ATOM 794 N N . PHE A 1 104 ? -1.817 1.869 -7.411 1.00 92.25 104 PHE A N 1
ATOM 795 C CA . PHE A 1 104 ? -1.079 3.109 -7.629 1.00 92.25 104 PHE A CA 1
ATOM 796 C C . PHE A 1 104 ? -0.468 3.120 -9.016 1.00 92.25 104 PHE A C 1
ATOM 798 O O . PHE A 1 104 ? 0.223 2.184 -9.400 1.00 92.25 104 PHE A O 1
ATOM 805 N N . GLN A 1 105 ? -0.728 4.168 -9.785 1.00 93.75 105 GLN A N 1
ATOM 806 C CA . GLN A 1 105 ? -0.187 4.298 -11.130 1.00 93.75 105 GLN A CA 1
ATOM 807 C C . GLN A 1 105 ? 0.258 5.725 -11.379 1.00 93.75 105 GLN A C 1
ATOM 809 O O . GLN A 1 105 ? -0.329 6.668 -10.845 1.00 93.75 105 GLN A O 1
ATOM 814 N N . GLY A 1 106 ? 1.274 5.882 -12.215 1.00 93.56 106 GLY A N 1
ATOM 815 C CA . GLY A 1 106 ? 1.814 7.196 -12.489 1.00 93.56 106 GLY A CA 1
ATOM 816 C C . GLY A 1 106 ? 2.929 7.191 -13.513 1.00 93.56 106 GLY A C 1
ATOM 817 O O . GLY A 1 106 ? 3.342 6.157 -14.047 1.00 93.56 106 GLY A O 1
ATOM 818 N N . LYS A 1 107 ? 3.380 8.409 -13.791 1.00 93.12 107 LYS A N 1
ATOM 819 C CA . LYS A 1 107 ? 4.467 8.741 -14.700 1.00 93.12 107 LYS A CA 1
ATOM 820 C C . LYS A 1 107 ? 5.354 9.768 -14.006 1.00 93.12 107 LYS A C 1
ATOM 822 O O . LYS A 1 107 ? 4.823 10.684 -13.382 1.00 93.12 107 LYS A O 1
ATOM 827 N N . GLU A 1 108 ? 6.669 9.617 -14.088 1.00 92.94 108 GLU A N 1
ATOM 828 C CA . GLU A 1 108 ? 7.618 10.562 -13.485 1.00 92.94 108 GLU A CA 1
ATOM 829 C C . GLU A 1 108 ? 8.943 10.626 -14.248 1.00 92.94 108 GLU A C 1
ATOM 831 O O . GLU A 1 108 ? 9.266 9.736 -15.034 1.00 92.94 108 GLU A O 1
ATOM 836 N N . GLY A 1 109 ? 9.722 11.677 -13.997 1.00 88.69 109 GLY A N 1
ATOM 837 C CA . GLY A 1 109 ? 10.957 11.969 -14.722 1.00 88.69 109 GLY A CA 1
ATOM 838 C C . GLY A 1 109 ? 10.746 12.945 -15.878 1.00 88.69 109 GLY A C 1
ATOM 839 O O . GLY A 1 109 ? 9.675 13.532 -16.037 1.00 88.69 109 GLY A O 1
ATOM 840 N N . GLU A 1 110 ? 11.792 13.136 -16.674 1.00 80.94 110 GLU A N 1
ATOM 841 C CA . GLU A 1 110 ? 11.801 14.117 -17.758 1.00 80.94 110 GLU A CA 1
ATOM 842 C C . GLU A 1 110 ? 11.292 13.479 -19.050 1.00 80.94 110 GLU A C 1
ATOM 844 O O . GLU A 1 110 ? 11.929 12.599 -19.635 1.00 80.94 110 GLU A O 1
ATOM 849 N N . GLN A 1 111 ? 10.103 13.908 -19.477 1.00 71.00 111 GLN A N 1
ATOM 850 C CA . GLN A 1 111 ? 9.531 13.508 -20.753 1.00 71.00 111 GLN A CA 1
ATOM 851 C C . GLN A 1 111 ? 9.989 14.489 -21.837 1.00 71.00 111 GLN A C 1
ATOM 853 O O . GLN A 1 111 ? 9.543 15.633 -21.881 1.00 71.00 111 GLN A O 1
ATOM 858 N N . GLY A 1 112 ? 10.858 14.019 -22.730 1.00 64.44 112 GLY A N 1
ATOM 859 C CA . GLY A 1 112 ? 11.486 14.865 -23.742 1.00 64.44 112 GLY A CA 1
ATOM 860 C C . GLY A 1 112 ? 12.776 15.528 -23.244 1.00 64.44 112 GLY A C 1
ATOM 861 O O . GLY A 1 112 ? 13.030 15.621 -22.051 1.00 64.44 112 GLY A O 1
ATOM 862 N N . GLY A 1 113 ? 13.639 15.927 -24.174 1.00 77.44 113 GLY A N 1
ATOM 863 C CA . GLY A 1 113 ? 15.018 16.326 -23.911 1.00 77.44 113 GLY A CA 1
ATOM 864 C C . GLY A 1 113 ? 15.954 15.120 -23.824 1.00 77.44 113 GLY A C 1
ATOM 865 O O . GLY A 1 113 ? 15.851 14.187 -24.629 1.00 77.44 113 GLY A O 1
ATOM 866 N N . THR A 1 114 ? 16.876 15.170 -22.865 1.00 81.75 114 THR A N 1
ATOM 867 C CA . THR A 1 114 ? 17.853 14.115 -22.581 1.00 81.75 114 THR A CA 1
ATOM 868 C C . THR A 1 114 ? 17.714 13.718 -21.117 1.00 81.75 114 THR A C 1
ATOM 870 O O . THR A 1 114 ? 18.066 14.504 -20.246 1.00 81.75 114 THR A O 1
ATOM 873 N N . GLY A 1 115 ? 17.196 12.520 -20.839 1.00 87.31 115 GLY A N 1
ATOM 874 C CA . GLY A 1 115 ? 16.831 12.134 -19.475 1.00 87.31 115 GLY A CA 1
ATOM 875 C C . GLY A 1 115 ? 16.226 10.735 -19.356 1.00 87.31 115 GLY A C 1
ATOM 876 O O . GLY A 1 115 ? 16.205 9.957 -20.311 1.00 87.31 115 GLY A O 1
ATOM 877 N N . SER A 1 116 ? 15.753 10.399 -18.152 1.00 87.56 116 SER A N 1
ATOM 878 C CA . SER A 1 116 ? 15.025 9.153 -17.871 1.00 87.56 116 SER A CA 1
ATOM 879 C C . SER A 1 116 ? 13.580 9.445 -17.485 1.00 87.56 116 SER A C 1
ATOM 881 O O . SER A 1 116 ? 13.314 10.304 -16.645 1.00 87.56 116 SER A O 1
ATOM 883 N N . PHE A 1 117 ? 12.670 8.663 -18.050 1.00 90.75 117 PHE A N 1
ATOM 884 C CA . PHE A 1 117 ? 11.242 8.709 -17.775 1.00 90.75 117 PHE A CA 1
ATOM 885 C C . PHE A 1 117 ? 10.760 7.340 -17.299 1.00 90.75 117 PHE A C 1
ATOM 887 O O . PHE A 1 117 ? 11.184 6.303 -17.819 1.00 90.75 117 PHE A O 1
ATOM 894 N N . TYR A 1 118 ? 9.856 7.344 -16.328 1.00 91.25 118 TYR A N 1
ATOM 895 C CA . TYR A 1 118 ? 9.337 6.156 -15.676 1.00 91.25 118 TYR A CA 1
ATOM 896 C C . TYR A 1 118 ? 7.819 6.115 -15.775 1.00 91.25 118 TYR A C 1
ATOM 898 O O . TYR A 1 118 ? 7.144 7.127 -15.595 1.00 91.25 118 TYR A O 1
ATOM 906 N N . GLN A 1 119 ? 7.281 4.924 -16.009 1.00 92.12 119 GLN A N 1
ATOM 907 C CA . GLN A 1 119 ? 5.855 4.641 -15.887 1.00 92.12 119 GLN A CA 1
ATOM 908 C C . GLN A 1 119 ? 5.689 3.428 -14.979 1.00 92.12 119 GLN A C 1
ATOM 910 O O . GLN A 1 119 ? 6.467 2.476 -15.074 1.00 92.12 119 GLN A O 1
ATOM 915 N N . TYR A 1 120 ? 4.692 3.460 -14.100 1.00 93.19 120 TYR A N 1
ATOM 916 C CA . TYR A 1 120 ? 4.443 2.372 -13.164 1.00 93.19 120 TYR A CA 1
ATOM 917 C C . TYR A 1 120 ? 2.957 2.128 -12.937 1.00 93.19 120 TYR A C 1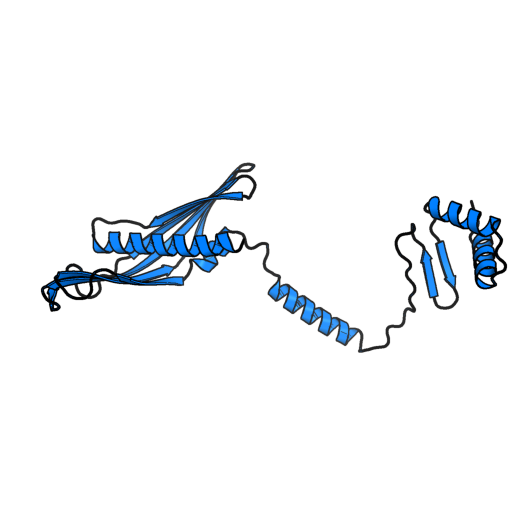
ATOM 919 O O . TYR A 1 120 ? 2.142 3.052 -12.963 1.00 93.19 120 TYR A O 1
ATOM 927 N N . GLU A 1 121 ? 2.642 0.870 -12.655 1.00 93.38 121 GLU A N 1
ATOM 928 C CA . GLU A 1 121 ? 1.377 0.405 -12.102 1.00 93.38 121 GLU A CA 1
ATOM 929 C C . GLU A 1 121 ? 1.687 -0.599 -10.995 1.00 93.38 121 GLU A C 1
ATOM 931 O O . GLU A 1 121 ? 2.402 -1.569 -11.234 1.00 93.38 121 GLU A O 1
ATOM 936 N N . ILE A 1 122 ? 1.172 -0.355 -9.797 1.00 93.19 122 ILE A N 1
ATOM 937 C CA . ILE A 1 122 ? 1.381 -1.143 -8.584 1.00 93.19 122 ILE A CA 1
ATOM 938 C C . ILE A 1 122 ? 0.029 -1.640 -8.092 1.00 93.19 122 ILE A C 1
ATOM 940 O O . ILE A 1 122 ? -0.938 -0.872 -8.068 1.00 93.19 122 ILE A O 1
ATOM 944 N N . TYR A 1 123 ? -0.003 -2.892 -7.656 1.00 92.12 123 TYR A N 1
ATOM 945 C CA . TYR A 1 123 ? -1.173 -3.570 -7.122 1.00 92.12 123 TYR A CA 1
ATOM 946 C C . TYR A 1 123 ? -0.798 -4.236 -5.801 1.00 92.12 123 TYR A C 1
ATOM 948 O O . TYR A 1 123 ? 0.227 -4.916 -5.738 1.00 92.12 123 TYR A O 1
ATOM 956 N N . LEU A 1 124 ? -1.615 -4.034 -4.768 1.00 92.12 124 LEU A N 1
ATOM 957 C CA . LEU A 1 124 ? -1.510 -4.739 -3.490 1.00 92.12 124 LEU A CA 1
ATOM 958 C C . LEU A 1 124 ? -2.649 -5.744 -3.369 1.00 92.12 124 LEU A C 1
ATOM 960 O O . LEU A 1 124 ? -3.798 -5.409 -3.658 1.00 92.12 124 LEU A O 1
ATOM 964 N N . ASP A 1 125 ? -2.352 -6.946 -2.900 1.00 88.50 125 ASP A N 1
ATOM 965 C CA . ASP A 1 125 ? -3.340 -8.003 -2.729 1.00 88.50 125 ASP A CA 1
ATOM 966 C C . ASP A 1 125 ? -2.988 -8.949 -1.575 1.00 88.50 125 ASP A C 1
ATOM 968 O O . ASP A 1 125 ? -1.930 -8.867 -0.946 1.00 88.50 125 ASP A O 1
ATOM 972 N N . ALA A 1 126 ? -3.935 -9.838 -1.271 1.00 84.69 126 ALA A N 1
ATOM 973 C CA . ALA A 1 126 ? -3.785 -10.902 -0.283 1.00 84.69 126 ALA A CA 1
ATOM 974 C C . ALA A 1 126 ? -3.347 -10.415 1.113 1.00 84.69 126 ALA A C 1
ATOM 976 O O . ALA A 1 126 ? -2.557 -11.085 1.777 1.00 84.69 126 ALA A O 1
ATOM 977 N N . LEU A 1 127 ? -3.853 -9.260 1.572 1.00 89.12 127 LEU A N 1
ATOM 978 C CA . LEU A 1 127 ? -3.523 -8.790 2.917 1.00 89.12 127 LEU A CA 1
ATOM 979 C C . LEU A 1 127 ? -4.149 -9.656 4.006 1.00 89.12 127 LEU A C 1
ATOM 981 O O . LEU A 1 127 ? -5.362 -9.872 4.027 1.00 89.12 127 LEU A O 1
ATOM 985 N N . SER A 1 128 ? -3.328 -10.031 4.981 1.00 84.94 128 SER A N 1
ATOM 986 C CA . SER A 1 128 ? -3.750 -10.738 6.185 1.00 84.94 128 SER A CA 1
ATOM 987 C C . SER A 1 128 ? -2.979 -10.273 7.417 1.00 84.94 128 SER A C 1
ATOM 989 O O . SER A 1 128 ? -1.823 -9.856 7.332 1.00 84.94 128 SER A O 1
ATOM 991 N N . LEU A 1 129 ? -3.616 -10.395 8.579 1.00 88.00 129 LEU A N 1
ATOM 992 C CA . LEU A 1 129 ? -2.963 -10.268 9.878 1.00 88.00 129 LEU A CA 1
ATOM 993 C C . LEU A 1 129 ? -2.079 -11.501 10.118 1.00 88.00 129 LEU A C 1
ATOM 995 O O . LEU A 1 129 ? -2.587 -12.619 10.121 1.00 88.00 129 LEU A O 1
ATOM 999 N N . GLU A 1 130 ? -0.771 -11.305 10.290 1.00 83.38 130 GLU A N 1
ATOM 1000 C CA . GLU A 1 130 ? 0.176 -12.397 10.568 1.00 83.38 130 GLU A CA 1
ATOM 1001 C C . GLU A 1 130 ? 0.424 -12.592 12.061 1.00 83.38 130 GLU A C 1
ATOM 1003 O O . GLU A 1 130 ? 0.593 -13.719 12.520 1.00 83.38 130 GLU A O 1
ATOM 1008 N N . ASN A 1 131 ? 0.500 -11.498 12.817 1.00 79.44 131 ASN A N 1
ATOM 1009 C CA . ASN A 1 131 ? 0.854 -11.543 14.227 1.00 79.44 131 ASN A CA 1
ATOM 1010 C C . ASN A 1 131 ? 0.207 -10.383 14.982 1.00 79.44 131 ASN A C 1
ATOM 1012 O O . ASN A 1 131 ? 0.095 -9.281 14.442 1.00 79.44 131 ASN A O 1
ATOM 1016 N N . GLU A 1 132 ? -0.163 -10.635 16.232 1.00 81.88 132 GLU A N 1
ATOM 1017 C CA . GLU A 1 132 ? -0.700 -9.658 17.169 1.00 81.88 132 GLU A CA 1
ATOM 1018 C C . GLU A 1 132 ? -0.106 -9.935 18.556 1.00 81.88 132 GLU A C 1
ATOM 1020 O O . GLU A 1 132 ? -0.305 -10.995 19.151 1.00 81.88 132 GLU A O 1
ATOM 1025 N N . GLN A 1 133 ? 0.666 -8.978 19.060 1.00 80.25 133 GLN A N 1
ATOM 1026 C CA . GLN A 1 133 ? 1.248 -8.978 20.391 1.00 80.25 133 GLN A CA 1
ATOM 1027 C C . GLN A 1 133 ? 0.561 -7.911 21.230 1.00 80.25 133 GLN A C 1
ATOM 1029 O O . GLN A 1 133 ? 0.766 -6.717 21.027 1.00 80.25 133 GLN A O 1
ATOM 1034 N N . ASN A 1 134 ? -0.207 -8.359 22.217 1.00 79.56 134 ASN A N 1
ATOM 1035 C CA . ASN A 1 134 ? -0.872 -7.489 23.176 1.00 79.56 134 ASN A CA 1
ATOM 1036 C C . ASN A 1 134 ? -0.262 -7.723 24.559 1.00 79.56 134 ASN A C 1
ATOM 1038 O O . ASN A 1 134 ? -0.299 -8.841 25.077 1.00 79.56 134 ASN A O 1
ATOM 1042 N N . LYS A 1 135 ? 0.313 -6.676 25.156 1.00 76.62 135 LYS A N 1
ATOM 1043 C CA . LYS A 1 135 ? 0.867 -6.717 26.511 1.00 76.62 135 LYS A CA 1
ATOM 1044 C C . LYS A 1 135 ? 0.491 -5.454 27.270 1.00 76.62 135 LYS A C 1
ATOM 1046 O O . LYS A 1 135 ? 0.987 -4.382 26.942 1.00 76.62 135 LYS A O 1
ATOM 1051 N N . ASP A 1 136 ? -0.335 -5.605 28.301 1.00 78.69 136 ASP A N 1
ATOM 1052 C CA . ASP A 1 136 ? -0.877 -4.520 29.125 1.00 78.69 136 ASP A CA 1
ATOM 1053 C C . ASP A 1 136 ? -1.454 -3.389 28.256 1.00 78.69 136 ASP A C 1
ATOM 1055 O O . ASP A 1 136 ? -2.554 -3.494 27.718 1.00 78.69 136 ASP A O 1
ATOM 1059 N N . ASN A 1 137 ? -0.654 -2.344 28.059 1.00 82.19 137 ASN A N 1
ATOM 1060 C CA . ASN A 1 137 ? -0.991 -1.123 27.346 1.00 82.19 137 ASN A CA 1
ATOM 1061 C C . ASN A 1 137 ? -0.354 -1.038 25.951 1.00 82.19 137 ASN A C 1
ATOM 1063 O O . ASN A 1 137 ? -0.590 -0.072 25.234 1.00 82.19 137 ASN A O 1
ATOM 1067 N N . TYR A 1 138 ? 0.480 -2.005 25.575 1.00 83.12 138 TYR A N 1
ATOM 1068 C CA . TYR A 1 138 ? 1.175 -2.075 24.297 1.00 83.12 138 TYR A CA 1
ATOM 1069 C C . TYR A 1 138 ? 0.475 -3.060 23.365 1.00 83.12 138 TYR A C 1
ATOM 1071 O O . TYR A 1 138 ? 0.226 -4.209 23.737 1.00 83.12 138 TYR A O 1
ATOM 1079 N N . GLN A 1 139 ? 0.200 -2.614 22.146 1.00 84.12 139 GLN A N 1
ATOM 1080 C CA . GLN A 1 139 ? -0.315 -3.455 21.073 1.00 84.12 139 GLN A CA 1
ATOM 1081 C C . GLN A 1 139 ? 0.587 -3.295 19.854 1.00 84.12 139 GLN A C 1
ATOM 1083 O O . GLN A 1 139 ? 0.757 -2.188 19.340 1.00 84.12 139 GLN A O 1
ATOM 1088 N N . GLU A 1 140 ? 1.156 -4.396 19.378 1.00 89.50 140 GLU A N 1
ATOM 1089 C CA . GLU A 1 140 ? 1.861 -4.457 18.104 1.00 89.50 140 GLU A CA 1
ATOM 1090 C C . GLU A 1 140 ? 1.217 -5.514 17.227 1.00 89.50 140 GLU A C 1
ATOM 1092 O O . GLU A 1 140 ? 1.057 -6.657 17.645 1.00 89.50 140 GLU A O 1
ATOM 1097 N N . TYR A 1 141 ? 0.883 -5.159 15.994 1.00 88.88 141 TYR A N 1
ATOM 1098 C CA . TYR A 1 141 ? 0.434 -6.143 15.024 1.00 88.88 141 TYR A CA 1
ATOM 1099 C C . TYR A 1 141 ? 1.097 -5.946 13.671 1.00 88.88 141 TYR A C 1
ATOM 1101 O O . TYR A 1 141 ? 1.416 -4.828 13.256 1.00 88.88 141 TYR A O 1
ATOM 1109 N N . THR A 1 142 ? 1.281 -7.068 12.983 1.00 92.25 142 THR A N 1
ATOM 1110 C CA . THR A 1 142 ? 1.910 -7.137 11.668 1.00 92.25 142 THR A CA 1
ATOM 1111 C C . THR A 1 142 ? 0.889 -7.620 10.658 1.00 92.25 142 THR A C 1
ATOM 1113 O O . THR A 1 142 ? 0.360 -8.728 10.763 1.00 92.25 142 THR A O 1
ATOM 1116 N N . LEU A 1 143 ? 0.633 -6.787 9.657 1.00 92.50 143 LEU A N 1
ATOM 1117 C CA . LEU A 1 143 ? -0.080 -7.160 8.447 1.00 92.50 143 LEU A CA 1
ATOM 1118 C C . LEU A 1 143 ? 0.949 -7.493 7.372 1.00 92.50 143 LEU A C 1
ATOM 1120 O O . LEU A 1 143 ? 1.970 -6.812 7.259 1.00 92.50 143 LEU A O 1
ATOM 1124 N N . SER A 1 144 ? 0.666 -8.491 6.549 1.00 92.94 144 SER A N 1
ATOM 1125 C CA . SER A 1 144 ? 1.455 -8.759 5.351 1.00 92.94 144 SER A CA 1
ATOM 1126 C C . SER A 1 144 ? 0.549 -8.963 4.152 1.00 92.94 144 SER A C 1
ATOM 1128 O O . SER A 1 144 ? -0.625 -9.292 4.312 1.00 92.94 144 SER A O 1
ATOM 1130 N N . GLY A 1 145 ? 1.101 -8.765 2.965 1.00 92.69 145 GLY A N 1
ATOM 1131 C CA . GLY A 1 145 ? 0.418 -9.037 1.711 1.00 92.69 145 GLY A CA 1
ATOM 1132 C C . GLY A 1 145 ? 1.414 -9.243 0.584 1.00 92.69 145 GLY A C 1
ATOM 1133 O O . GLY A 1 145 ? 2.635 -9.223 0.792 1.00 92.69 145 GLY A O 1
ATOM 1134 N N . ASN A 1 146 ? 0.875 -9.432 -0.611 1.00 93.81 146 ASN A N 1
ATOM 1135 C CA . ASN A 1 146 ? 1.646 -9.512 -1.835 1.00 93.81 146 ASN A CA 1
ATOM 1136 C C . ASN A 1 146 ? 1.489 -8.212 -2.621 1.00 93.81 146 ASN A C 1
ATOM 1138 O O . ASN A 1 146 ? 0.522 -7.461 -2.477 1.00 93.81 146 ASN A O 1
ATOM 1142 N N . TRP A 1 147 ? 2.485 -7.919 -3.441 1.00 95.31 147 TRP A N 1
ATOM 1143 C CA . TRP A 1 147 ? 2.386 -6.855 -4.416 1.00 95.31 147 TRP A CA 1
ATOM 1144 C C . TRP A 1 147 ? 2.891 -7.334 -5.766 1.00 95.31 147 TRP A C 1
ATOM 1146 O O . TRP A 1 147 ? 3.797 -8.164 -5.873 1.00 95.31 147 TRP A O 1
ATOM 1156 N N . SER A 1 148 ? 2.302 -6.774 -6.813 1.00 92.88 148 SER A N 1
ATOM 1157 C CA . SER A 1 148 ? 2.725 -6.975 -8.192 1.00 92.88 148 SER A CA 1
ATOM 1158 C C . SER A 1 148 ? 2.739 -5.643 -8.923 1.00 92.88 148 SER A C 1
ATOM 1160 O O . SER A 1 148 ? 2.117 -4.662 -8.500 1.00 92.88 148 SER A O 1
ATOM 1162 N N . SER A 1 149 ? 3.499 -5.576 -10.011 1.00 93.50 149 SER A N 1
ATOM 1163 C CA . SER A 1 149 ? 3.643 -4.331 -10.746 1.00 93.50 149 SER A CA 1
ATOM 1164 C C . SER A 1 149 ? 3.936 -4.511 -12.224 1.00 93.50 149 SER A C 1
ATOM 1166 O O . SER A 1 149 ? 4.337 -5.578 -12.684 1.00 93.50 149 SER A O 1
ATOM 1168 N N . PHE A 1 150 ? 3.772 -3.411 -12.950 1.00 91.62 150 PHE A N 1
ATOM 1169 C CA . PHE A 1 150 ? 4.344 -3.187 -14.267 1.00 91.62 150 PHE A CA 1
ATOM 1170 C C . PHE A 1 150 ? 5.161 -1.908 -14.186 1.00 91.62 150 PHE A C 1
ATOM 1172 O O . PHE A 1 150 ? 4.615 -0.856 -13.850 1.00 91.62 150 PHE A O 1
ATOM 1179 N N . VAL A 1 151 ? 6.458 -1.985 -14.479 1.00 91.25 151 VAL A N 1
ATOM 1180 C CA . VAL A 1 151 ? 7.336 -0.809 -14.456 1.00 91.25 151 VAL A CA 1
ATOM 1181 C C . VAL A 1 151 ? 8.119 -0.679 -15.747 1.00 91.25 151 VAL A C 1
ATOM 1183 O O . VAL A 1 151 ? 8.560 -1.662 -16.344 1.00 91.25 151 VAL A O 1
ATOM 1186 N N . TYR A 1 152 ? 8.305 0.570 -16.154 1.00 90.44 152 TYR A N 1
ATOM 1187 C CA . TYR A 1 152 ? 8.966 0.946 -17.389 1.00 90.44 152 TYR A CA 1
ATOM 1188 C C . TYR A 1 152 ? 9.980 2.035 -17.097 1.00 90.44 152 TYR A C 1
ATOM 1190 O O . TYR A 1 152 ? 9.673 2.989 -16.382 1.00 90.44 152 TYR A O 1
ATOM 1198 N N . LYS A 1 153 ? 11.158 1.910 -17.704 1.00 91.88 153 LYS A N 1
ATOM 1199 C CA . LYS A 1 153 ? 12.154 2.972 -17.768 1.00 91.88 153 LYS A CA 1
ATOM 1200 C C . LYS A 1 153 ? 12.484 3.222 -1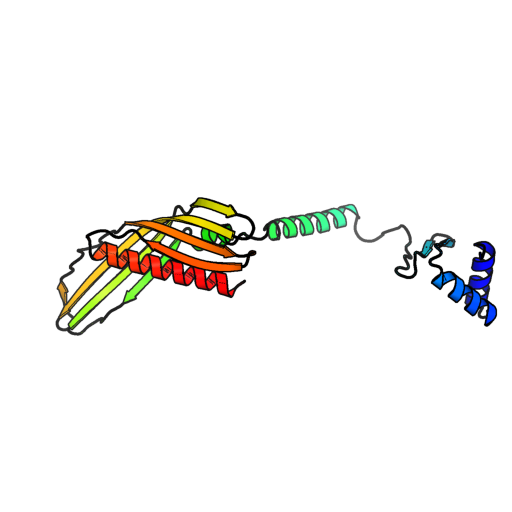9.228 1.00 91.88 153 LYS A C 1
ATOM 1202 O O . LYS A 1 153 ? 12.861 2.293 -19.937 1.00 91.88 153 LYS A O 1
ATOM 1207 N N . TYR A 1 154 ? 12.361 4.474 -19.636 1.00 89.81 154 TYR A N 1
ATOM 1208 C CA . TYR A 1 154 ? 12.693 4.957 -20.966 1.00 89.81 154 TYR A CA 1
ATOM 1209 C C . TYR A 1 154 ? 13.840 5.950 -20.839 1.00 89.81 154 TYR A C 1
ATOM 1211 O O . TYR A 1 154 ? 13.779 6.859 -20.007 1.00 89.81 154 TYR A O 1
ATOM 1219 N N . VAL A 1 155 ? 14.873 5.783 -21.657 1.00 88.81 155 VAL A N 1
ATOM 1220 C CA . VAL A 1 155 ? 15.964 6.753 -21.766 1.00 88.81 155 VAL A CA 1
ATOM 1221 C C . VAL A 1 155 ? 15.769 7.538 -23.052 1.00 88.81 155 VAL A C 1
ATOM 1223 O O . VAL A 1 155 ? 15.646 6.952 -24.130 1.00 88.81 155 VAL A O 1
ATOM 1226 N N . TYR A 1 156 ? 15.730 8.860 -22.923 1.00 89.19 156 TYR A N 1
ATOM 1227 C CA . TYR A 1 156 ? 15.566 9.787 -24.031 1.00 89.19 156 TYR A CA 1
ATOM 1228 C C . TYR A 1 156 ? 16.873 10.510 -24.332 1.00 89.19 156 TYR A C 1
ATOM 1230 O O . TYR A 1 156 ? 17.590 10.920 -23.420 1.00 89.19 156 TYR A O 1
ATOM 1238 N N . VAL A 1 157 ? 17.135 10.714 -25.621 1.00 87.62 157 VAL A N 1
ATOM 1239 C CA . VAL A 1 157 ? 18.136 11.653 -26.134 1.00 87.62 157 VAL A CA 1
ATOM 1240 C C . VAL A 1 157 ? 17.476 12.445 -27.258 1.00 87.62 157 VAL A C 1
ATOM 1242 O O . VAL A 1 157 ? 16.956 11.860 -28.210 1.00 87.62 157 VAL A O 1
ATOM 1245 N N . PHE A 1 158 ? 17.452 13.774 -27.137 1.00 88.19 158 PHE A N 1
ATOM 1246 C CA . PHE A 1 158 ? 16.792 14.679 -28.089 1.00 88.19 158 PHE A CA 1
ATOM 1247 C C . PHE A 1 158 ? 15.360 14.247 -28.463 1.00 88.19 158 PHE A C 1
ATOM 1249 O O . PHE A 1 158 ? 15.015 14.151 -29.642 1.00 88.19 158 PHE A O 1
ATOM 1256 N N . ASN A 1 159 ? 14.520 13.969 -27.458 1.00 86.62 159 ASN A N 1
ATOM 1257 C CA . ASN A 1 159 ? 13.124 13.520 -27.623 1.00 86.62 159 ASN A CA 1
ATOM 1258 C C . ASN A 1 159 ? 12.934 12.149 -28.298 1.00 86.62 159 ASN A C 1
ATOM 1260 O O . ASN A 1 159 ? 11.798 11.761 -28.566 1.00 86.62 159 ASN A O 1
ATOM 1264 N N . LYS A 1 160 ? 14.003 11.389 -28.556 1.00 87.38 160 LYS A N 1
ATOM 1265 C CA . LYS A 1 160 ? 13.913 10.020 -29.075 1.00 87.38 160 LYS A CA 1
ATOM 1266 C C . LYS A 1 160 ? 14.231 9.021 -27.973 1.00 87.38 160 LYS A C 1
ATOM 1268 O O . LYS A 1 160 ? 15.219 9.192 -27.263 1.00 87.38 160 LYS A O 1
ATOM 1273 N N . VAL A 1 161 ? 13.406 7.981 -27.848 1.00 88.00 161 VAL A N 1
ATOM 1274 C CA . VAL A 1 161 ? 13.719 6.834 -26.986 1.00 88.00 161 VAL A CA 1
ATOM 1275 C C . VAL A 1 161 ? 14.918 6.118 -27.592 1.00 88.00 161 VAL A C 1
ATOM 1277 O O . VAL A 1 161 ? 14.853 5.675 -28.737 1.00 88.00 161 VAL A O 1
ATOM 1280 N N . VAL A 1 162 ? 16.005 6.032 -26.834 1.00 90.12 162 VAL A N 1
ATOM 1281 C CA . VAL A 1 162 ? 17.240 5.357 -27.259 1.00 90.12 162 VAL A CA 1
ATOM 1282 C C . VAL A 1 162 ? 17.465 4.037 -26.538 1.00 90.12 162 VAL A C 1
ATOM 1284 O O . VAL A 1 162 ? 18.194 3.193 -27.046 1.00 90.12 162 VAL A O 1
ATOM 1287 N N . ASP A 1 163 ? 16.840 3.850 -25.374 1.00 88.44 163 ASP A N 1
ATOM 1288 C CA . ASP A 1 163 ? 16.962 2.627 -24.588 1.00 88.44 163 ASP A CA 1
ATOM 1289 C C . ASP A 1 163 ? 15.723 2.400 -23.707 1.00 88.44 163 ASP A C 1
ATOM 1291 O O . ASP A 1 163 ? 15.042 3.341 -23.276 1.00 88.44 163 ASP A O 1
ATOM 1295 N N . THR A 1 164 ? 15.465 1.130 -23.412 1.00 88.25 164 THR A N 1
ATOM 1296 C CA . THR A 1 164 ? 14.480 0.662 -22.436 1.00 88.25 164 THR A CA 1
ATOM 1297 C C . THR A 1 164 ? 15.160 -0.323 -21.479 1.00 88.25 164 THR A C 1
ATOM 1299 O O . THR A 1 164 ? 15.019 -1.536 -21.660 1.00 88.25 164 THR A O 1
ATOM 1302 N N . PRO A 1 165 ? 15.886 0.156 -20.445 1.00 86.38 165 PRO A N 1
ATOM 1303 C CA . PRO A 1 165 ? 16.754 -0.686 -19.612 1.00 86.38 165 PRO A CA 1
ATOM 1304 C C . PRO A 1 165 ? 16.048 -1.836 -18.887 1.00 86.38 165 PRO A C 1
ATOM 1306 O O . PRO A 1 165 ? 16.680 -2.808 -18.487 1.00 86.38 165 PRO A O 1
ATOM 1309 N N . TRP A 1 166 ? 14.740 -1.718 -18.661 1.00 88.94 166 TRP A N 1
ATOM 1310 C CA . TRP A 1 166 ? 13.937 -2.751 -17.996 1.00 88.94 166 TRP A CA 1
ATOM 1311 C C . TRP A 1 166 ? 13.176 -3.642 -18.985 1.00 88.94 166 TRP A C 1
ATOM 1313 O O . TRP A 1 166 ? 12.402 -4.502 -18.573 1.00 88.94 166 TRP A O 1
ATOM 1323 N N . GLY A 1 167 ? 13.407 -3.460 -20.287 1.00 80.81 167 GLY A N 1
ATOM 1324 C CA . GLY A 1 167 ? 12.674 -4.136 -21.345 1.00 80.81 167 GLY A CA 1
ATOM 1325 C C . GLY A 1 167 ? 11.216 -3.691 -21.434 1.00 80.81 167 GLY A C 1
ATOM 1326 O O . GLY A 1 167 ? 10.783 -2.713 -20.820 1.00 80.81 167 GLY A O 1
ATOM 1327 N N . HIS A 1 168 ? 10.451 -4.411 -22.248 1.00 68.44 168 HIS A N 1
ATOM 1328 C CA . HIS A 1 168 ? 9.021 -4.180 -22.404 1.00 68.44 168 HIS A CA 1
ATOM 1329 C C . HIS A 1 168 ? 8.290 -4.997 -21.332 1.00 68.44 168 HIS A C 1
ATOM 1331 O O . HIS A 1 168 ? 8.256 -6.224 -21.386 1.00 68.44 168 HIS A O 1
ATOM 1337 N N . ASN A 1 169 ? 7.729 -4.303 -20.342 1.00 68.00 169 ASN A N 1
ATOM 1338 C CA . ASN A 1 169 ? 6.875 -4.854 -19.287 1.00 68.00 169 ASN A CA 1
ATOM 1339 C C . ASN A 1 169 ? 7.613 -5.752 -18.281 1.00 68.00 169 ASN A C 1
ATOM 1341 O O . ASN A 1 169 ? 7.197 -6.892 -18.047 1.00 68.00 169 ASN A O 1
ATOM 1345 N N . LYS A 1 170 ? 8.666 -5.249 -17.620 1.00 83.38 170 LYS A N 1
ATOM 1346 C CA . LYS A 1 170 ? 9.149 -5.921 -16.405 1.00 83.38 170 LYS A CA 1
ATOM 1347 C C . LYS A 1 170 ? 7.992 -5.981 -15.408 1.00 83.38 170 LYS A C 1
ATOM 1349 O O . LYS A 1 170 ? 7.334 -4.967 -15.157 1.00 83.38 170 LYS A O 1
ATOM 1354 N N . LYS A 1 171 ? 7.778 -7.165 -14.830 1.00 89.81 171 LYS A N 1
ATOM 1355 C CA . LYS A 1 171 ? 6.738 -7.412 -13.826 1.00 89.81 171 LYS A CA 1
ATOM 1356 C C . LYS A 1 171 ? 7.339 -7.745 -12.460 1.00 89.81 171 LYS A C 1
ATOM 1358 O O . LYS A 1 171 ? 7.359 -8.918 -12.090 1.00 89.81 171 LYS A O 1
ATOM 1363 N N . PRO A 1 172 ? 7.914 -6.768 -11.738 1.00 92.88 172 PRO A N 1
ATOM 1364 C CA . PRO A 1 172 ? 8.350 -7.009 -10.375 1.00 92.88 172 PRO A CA 1
ATOM 1365 C C . PRO A 1 172 ? 7.173 -7.379 -9.473 1.00 92.88 172 PRO A C 1
ATOM 1367 O O . PRO A 1 172 ? 6.051 -6.896 -9.662 1.00 92.88 172 PRO A O 1
ATOM 1370 N N . TYR A 1 173 ? 7.452 -8.228 -8.496 1.00 94.31 173 TYR A N 1
ATOM 1371 C CA . TYR A 1 173 ? 6.500 -8.727 -7.515 1.00 94.31 173 TYR A 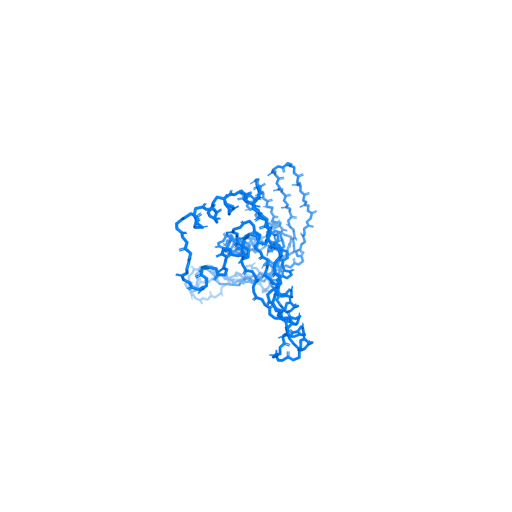CA 1
ATOM 1372 C C . TYR A 1 173 ? 7.253 -9.036 -6.226 1.00 94.31 173 TYR A C 1
ATOM 1374 O O . TYR A 1 173 ? 8.454 -9.286 -6.273 1.00 94.31 173 TYR A O 1
ATOM 1382 N N . GLY A 1 174 ? 6.564 -9.068 -5.093 1.00 93.69 174 GLY A N 1
ATOM 1383 C CA . GLY A 1 174 ? 7.173 -9.423 -3.815 1.00 93.69 174 GLY A CA 1
ATOM 1384 C C . GLY A 1 174 ? 6.156 -9.409 -2.686 1.00 93.69 174 GLY A C 1
ATOM 1385 O O . GLY A 1 174 ? 4.957 -9.247 -2.923 1.00 93.69 174 GLY A O 1
ATOM 1386 N N . ARG A 1 175 ? 6.631 -9.561 -1.448 1.00 96.06 175 ARG A N 1
ATOM 1387 C CA . ARG A 1 175 ? 5.797 -9.346 -0.265 1.00 96.06 175 ARG A CA 1
ATOM 1388 C C . ARG A 1 175 ? 5.986 -7.943 0.285 1.00 96.06 175 ARG A C 1
ATOM 1390 O O . ARG A 1 175 ? 6.957 -7.247 -0.023 1.00 96.06 175 ARG A O 1
ATOM 1397 N N . PHE A 1 176 ? 5.036 -7.520 1.101 1.00 95.25 176 PHE A N 1
ATOM 1398 C CA . PHE A 1 176 ? 5.179 -6.335 1.929 1.00 95.25 176 PHE A CA 1
ATOM 1399 C C . PHE A 1 176 ? 4.663 -6.603 3.339 1.00 95.25 176 PHE A C 1
ATOM 1401 O O . PHE A 1 176 ? 3.903 -7.546 3.576 1.00 95.25 176 PHE A O 1
ATOM 1408 N N . GLN A 1 177 ? 5.080 -5.751 4.270 1.00 95.50 177 GLN A N 1
ATOM 1409 C CA . GLN A 1 177 ? 4.674 -5.782 5.666 1.00 95.50 177 GLN A CA 1
ATOM 1410 C C . GLN A 1 177 ? 4.302 -4.382 6.149 1.00 95.50 177 GLN A C 1
ATOM 1412 O O . GLN A 1 177 ? 4.951 -3.391 5.800 1.00 95.50 177 GLN A O 1
ATOM 1417 N N . VAL A 1 178 ? 3.274 -4.323 6.990 1.00 94.44 178 VAL A N 1
ATOM 1418 C CA . VAL A 1 178 ? 2.869 -3.137 7.742 1.00 94.44 178 VAL A CA 1
ATOM 1419 C C . VAL A 1 178 ? 2.876 -3.508 9.216 1.00 94.44 178 VAL A C 1
ATOM 1421 O O . VAL A 1 178 ? 2.111 -4.369 9.642 1.00 94.44 178 VAL A O 1
ATOM 1424 N N . VAL A 1 179 ? 3.742 -2.863 9.990 1.00 93.81 179 VAL A N 1
ATOM 1425 C CA . VAL A 1 179 ? 3.834 -3.044 11.441 1.00 93.81 179 VAL A CA 1
ATOM 1426 C C . VAL A 1 179 ? 3.226 -1.825 12.107 1.00 93.81 179 VAL A C 1
ATOM 1428 O O . VAL A 1 179 ? 3.688 -0.701 11.889 1.00 93.81 179 VAL A O 1
ATOM 1431 N N . VAL A 1 180 ? 2.205 -2.049 12.924 1.00 90.94 180 VAL A N 1
ATOM 1432 C CA . VAL A 1 180 ? 1.530 -1.000 13.684 1.00 90.94 180 VAL A CA 1
ATOM 1433 C C . VAL A 1 180 ? 1.852 -1.176 15.153 1.00 90.94 180 VAL A C 1
ATOM 1435 O O . VAL A 1 180 ? 1.701 -2.270 15.687 1.00 90.94 180 VAL A O 1
ATOM 1438 N N . LYS A 1 181 ? 2.274 -0.091 15.800 1.00 91.31 181 LYS A N 1
ATOM 1439 C CA . LYS A 1 181 ? 2.535 -0.026 17.238 1.00 91.31 181 LYS A CA 1
ATOM 1440 C C . LYS A 1 181 ? 1.586 0.978 17.871 1.00 91.31 181 LYS A C 1
ATOM 1442 O O . LYS A 1 181 ? 1.464 2.104 17.384 1.00 91.31 181 LYS A O 1
ATOM 1447 N N . SER A 1 182 ? 0.927 0.564 18.944 1.00 85.81 182 SER A N 1
ATOM 1448 C CA . SER A 1 182 ? -0.008 1.390 19.702 1.00 85.81 182 SER A CA 1
ATOM 1449 C C . SER A 1 182 ? 0.269 1.289 21.200 1.00 85.81 182 SER A C 1
ATOM 1451 O O . SER A 1 182 ? 0.576 0.211 21.709 1.00 85.81 182 SER A O 1
ATOM 1453 N N . ILE A 1 183 ? 0.129 2.410 21.907 1.00 84.00 183 ILE A N 1
ATOM 1454 C CA . ILE A 1 183 ? 0.281 2.521 23.360 1.00 84.00 183 ILE A CA 1
ATOM 1455 C C . ILE A 1 183 ? -1.005 3.128 23.924 1.00 84.00 183 ILE A C 1
ATOM 1457 O O . ILE A 1 183 ? -1.434 4.189 23.480 1.00 84.00 183 ILE A O 1
ATOM 1461 N N . ASN A 1 184 ? -1.634 2.469 24.897 1.00 81.69 184 ASN A N 1
ATOM 1462 C CA . ASN A 1 184 ? -2.922 2.864 25.482 1.00 81.69 184 ASN A CA 1
ATOM 1463 C C . ASN A 1 184 ? -4.024 3.084 24.424 1.00 81.69 184 ASN A C 1
ATOM 1465 O O . ASN A 1 184 ? -4.843 3.991 24.549 1.00 81.69 184 ASN A O 1
ATOM 1469 N N . GLY A 1 185 ? -4.013 2.295 23.345 1.00 73.81 185 GLY A N 1
ATOM 1470 C CA . GLY A 1 185 ? -4.947 2.446 22.222 1.00 73.81 185 GLY A CA 1
ATOM 1471 C C . GLY A 1 185 ? -4.640 3.610 21.269 1.00 73.81 185 GLY A C 1
ATOM 1472 O O . GLY A 1 185 ? -5.360 3.788 20.291 1.00 73.81 185 GLY A O 1
ATOM 1473 N N . VAL A 1 186 ? -3.569 4.375 21.506 1.00 80.81 186 VAL A N 1
ATOM 1474 C CA . VAL A 1 186 ? -3.100 5.447 20.616 1.00 80.81 186 VAL A CA 1
ATOM 1475 C C . VAL A 1 186 ? -2.007 4.907 19.703 1.00 80.81 186 VAL A C 1
ATOM 1477 O O . VAL A 1 186 ? -1.045 4.306 20.175 1.00 80.81 186 VAL A O 1
ATOM 1480 N N . VAL A 1 187 ? -2.132 5.136 18.396 1.00 85.88 187 VAL A N 1
ATOM 1481 C CA . VAL A 1 187 ? -1.120 4.732 17.409 1.00 85.88 187 VAL A CA 1
ATOM 1482 C C . VAL A 1 187 ? 0.152 5.550 17.617 1.00 85.88 187 VAL A C 1
ATOM 1484 O O . VAL A 1 187 ? 0.157 6.761 17.411 1.00 85.88 187 VAL A O 1
ATOM 1487 N N . GLU A 1 188 ? 1.239 4.884 17.994 1.00 87.81 188 GLU A N 1
ATOM 1488 C CA . GLU A 1 188 ? 2.561 5.498 18.151 1.00 87.81 188 GLU A CA 1
ATOM 1489 C C . GLU A 1 188 ? 3.291 5.564 16.804 1.00 87.81 188 GLU A C 1
ATOM 1491 O O . GLU A 1 188 ? 3.959 6.546 16.480 1.00 87.81 188 GLU A O 1
ATOM 1496 N N . GLY A 1 189 ? 3.152 4.516 15.988 1.00 87.50 189 GLY A N 1
ATOM 1497 C CA . GLY A 1 189 ? 3.826 4.457 14.702 1.00 87.50 189 GLY A CA 1
ATOM 1498 C C . GLY A 1 189 ? 3.328 3.341 13.801 1.00 87.50 189 GLY A C 1
ATOM 1499 O O . GLY A 1 189 ? 2.962 2.255 14.249 1.00 87.50 189 GLY A O 1
ATOM 1500 N N . ILE A 1 190 ? 3.373 3.618 12.501 1.00 92.25 190 ILE A N 1
ATOM 1501 C CA . ILE A 1 190 ? 3.115 2.648 11.442 1.00 92.25 190 ILE A CA 1
ATOM 1502 C C . ILE A 1 190 ? 4.366 2.597 10.572 1.00 92.25 190 ILE A C 1
ATOM 1504 O O . ILE A 1 190 ? 4.793 3.617 10.030 1.00 92.25 190 ILE A O 1
ATOM 1508 N N . ARG A 1 191 ? 4.977 1.418 10.467 1.00 94.38 191 ARG A N 1
ATOM 1509 C CA . ARG A 1 191 ? 6.130 1.170 9.597 1.00 94.38 191 ARG A CA 1
ATOM 1510 C C . ARG A 1 191 ? 5.694 0.292 8.444 1.00 94.38 191 ARG A C 1
ATOM 1512 O O . ARG A 1 191 ? 5.037 -0.722 8.661 1.00 94.38 191 ARG A O 1
ATOM 1519 N N . VAL A 1 192 ? 6.103 0.661 7.241 1.00 94.88 192 VAL A N 1
ATOM 1520 C CA . VAL A 1 192 ? 5.832 -0.112 6.033 1.00 94.88 192 VAL A CA 1
ATOM 1521 C C . VAL A 1 192 ? 7.143 -0.572 5.418 1.00 94.88 192 VAL A C 1
ATOM 1523 O O . VAL A 1 192 ? 8.158 0.117 5.527 1.00 94.88 192 VAL A O 1
ATOM 1526 N N . LYS A 1 193 ? 7.135 -1.748 4.800 1.00 96.75 193 LYS A N 1
ATOM 1527 C CA . LYS A 1 193 ? 8.306 -2.291 4.116 1.00 96.75 193 LYS A CA 1
ATOM 1528 C C . LYS A 1 193 ? 7.871 -3.172 2.959 1.00 96.75 193 LYS A C 1
ATOM 1530 O O . LYS A 1 193 ? 7.010 -4.028 3.144 1.00 96.75 193 LYS A O 1
ATOM 1535 N N . ALA A 1 194 ? 8.496 -2.998 1.802 1.00 96.50 194 ALA A N 1
ATOM 1536 C CA . ALA A 1 194 ? 8.359 -3.909 0.672 1.00 96.50 194 ALA A CA 1
ATOM 1537 C C . ALA A 1 194 ? 9.641 -4.729 0.473 1.00 96.50 194 ALA A C 1
ATOM 1539 O O . ALA A 1 194 ? 10.752 -4.251 0.728 1.00 96.50 194 ALA A O 1
ATOM 1540 N N . ASP A 1 195 ? 9.490 -5.966 0.006 1.00 94.56 195 ASP A N 1
ATOM 1541 C CA . ASP A 1 195 ? 10.615 -6.819 -0.357 1.00 94.56 195 ASP A CA 1
ATOM 1542 C C . ASP A 1 195 ? 11.446 -6.193 -1.478 1.00 94.56 195 ASP A C 1
ATOM 1544 O O . ASP A 1 195 ? 10.938 -5.669 -2.474 1.00 94.56 195 ASP A O 1
ATOM 1548 N N . ARG A 1 196 ? 12.763 -6.285 -1.312 1.00 92.44 196 ARG A N 1
ATOM 1549 C CA . ARG A 1 196 ? 13.760 -5.769 -2.245 1.00 92.44 196 ARG A CA 1
ATOM 1550 C C . ARG A 1 196 ? 14.593 -6.931 -2.761 1.00 92.44 196 ARG A C 1
ATOM 1552 O O . ARG A 1 196 ? 14.930 -7.840 -2.006 1.00 92.44 196 ARG A O 1
ATOM 1559 N N . TYR A 1 197 ? 14.957 -6.872 -4.035 1.00 91.06 197 TYR A N 1
ATOM 1560 C CA . TYR A 1 197 ? 15.795 -7.876 -4.690 1.00 91.06 197 TYR A CA 1
ATOM 1561 C C . TYR A 1 197 ? 17.007 -7.188 -5.314 1.00 91.06 197 TYR A C 1
ATOM 1563 O O . TYR A 1 197 ? 17.059 -5.962 -5.428 1.00 91.06 197 TYR A O 1
ATOM 1571 N N . ASN A 1 198 ? 17.994 -7.965 -5.753 1.00 92.19 198 ASN A N 1
ATOM 1572 C CA . ASN A 1 198 ? 19.131 -7.441 -6.510 1.00 92.19 198 ASN A CA 1
ATOM 1573 C C . ASN A 1 198 ? 18.731 -7.123 -7.970 1.00 92.19 198 ASN A C 1
ATOM 1575 O O . ASN A 1 198 ? 19.294 -7.662 -8.917 1.00 92.19 198 ASN A O 1
ATOM 1579 N N . ASP A 1 199 ? 17.687 -6.308 -8.138 1.00 91.50 199 ASP A N 1
ATOM 1580 C CA . ASP A 1 199 ? 17.098 -5.898 -9.411 1.00 91.50 199 ASP A CA 1
ATOM 1581 C C . ASP A 1 199 ? 16.595 -4.452 -9.292 1.00 91.50 199 ASP A C 1
ATOM 1583 O O . ASP A 1 199 ? 15.752 -4.128 -8.452 1.00 91.50 199 ASP A O 1
ATOM 1587 N N . ASN A 1 200 ? 17.117 -3.566 -10.142 1.00 93.25 200 ASN A N 1
ATOM 1588 C CA . ASN A 1 200 ? 16.813 -2.134 -10.074 1.00 93.25 200 ASN A CA 1
ATOM 1589 C C . ASN A 1 200 ? 15.328 -1.839 -10.325 1.00 93.25 200 ASN A C 1
ATOM 1591 O O . ASN A 1 200 ? 14.765 -0.960 -9.673 1.00 93.25 200 ASN A O 1
ATOM 1595 N N . ALA A 1 201 ? 14.693 -2.575 -11.242 1.00 92.62 201 ALA A N 1
ATOM 1596 C CA . ALA A 1 201 ? 13.270 -2.418 -11.529 1.00 92.62 201 ALA A CA 1
ATOM 1597 C C . ALA A 1 201 ? 12.418 -2.833 -10.323 1.00 92.62 201 ALA A C 1
ATOM 1599 O O . ALA A 1 201 ? 11.489 -2.117 -9.947 1.00 92.62 201 ALA A O 1
ATOM 1600 N N . ASN A 1 202 ? 12.774 -3.937 -9.662 1.00 94.88 202 ASN A N 1
ATOM 1601 C CA . ASN A 1 202 ? 12.111 -4.351 -8.437 1.00 94.88 202 ASN A CA 1
ATOM 1602 C C . ASN A 1 202 ? 12.284 -3.357 -7.294 1.00 94.88 202 ASN A C 1
ATOM 1604 O O . ASN A 1 202 ? 11.312 -3.028 -6.628 1.00 94.88 202 ASN A O 1
ATOM 1608 N N . ASN A 1 203 ? 13.493 -2.842 -7.077 1.00 95.56 203 ASN A N 1
ATOM 1609 C CA . ASN A 1 203 ? 13.731 -1.867 -6.012 1.00 95.56 203 ASN A CA 1
ATOM 1610 C C . ASN A 1 203 ? 12.987 -0.551 -6.264 1.00 95.56 203 ASN A C 1
ATOM 1612 O O . ASN A 1 203 ? 12.495 0.067 -5.320 1.00 95.56 203 ASN A O 1
ATOM 1616 N N . TYR A 1 204 ? 12.855 -0.151 -7.530 1.00 95.44 204 TYR A N 1
ATOM 1617 C CA . TYR A 1 204 ? 12.000 0.964 -7.918 1.00 95.44 204 TYR A CA 1
ATOM 1618 C C . TYR A 1 204 ? 10.518 0.677 -7.628 1.00 95.44 204 TYR A C 1
ATOM 1620 O O . TYR A 1 204 ? 9.852 1.503 -7.008 1.00 95.44 204 TYR A O 1
ATOM 1628 N N . ALA A 1 205 ? 10.006 -0.499 -8.006 1.00 95.56 205 ALA A N 1
ATOM 1629 C CA . ALA A 1 205 ? 8.624 -0.889 -7.725 1.00 95.56 205 ALA A CA 1
ATOM 1630 C C . ALA A 1 205 ? 8.335 -0.987 -6.215 1.00 95.56 205 ALA A C 1
ATOM 1632 O O . ALA A 1 205 ? 7.325 -0.460 -5.756 1.00 95.56 205 ALA A O 1
ATOM 1633 N N . ALA A 1 206 ? 9.258 -1.550 -5.430 1.00 96.75 206 ALA A N 1
ATOM 1634 C CA . ALA A 1 206 ? 9.177 -1.621 -3.972 1.00 96.75 206 ALA A CA 1
ATOM 1635 C C . ALA A 1 206 ? 9.066 -0.225 -3.332 1.00 96.75 206 ALA A C 1
ATOM 1637 O O . ALA A 1 206 ? 8.224 -0.012 -2.463 1.00 96.75 206 ALA A O 1
ATOM 1638 N N . ASN A 1 207 ? 9.827 0.766 -3.821 1.00 97.06 207 ASN A N 1
ATOM 1639 C CA . ASN A 1 207 ? 9.675 2.158 -3.373 1.00 97.06 207 ASN A CA 1
ATOM 1640 C C . ASN A 1 207 ? 8.263 2.703 -3.663 1.00 97.06 207 ASN A C 1
ATOM 1642 O O . ASN A 1 207 ? 7.710 3.449 -2.859 1.00 97.06 207 ASN A O 1
ATOM 1646 N N . LYS A 1 208 ? 7.666 2.351 -4.810 1.00 96.81 208 LYS A N 1
ATOM 1647 C CA . LYS A 1 208 ? 6.301 2.777 -5.165 1.00 96.81 208 LYS A CA 1
ATOM 1648 C C . LYS A 1 208 ? 5.226 2.075 -4.338 1.00 96.81 208 LYS A C 1
ATOM 1650 O O . LYS A 1 208 ? 4.224 2.704 -4.009 1.00 96.81 208 LYS A O 1
ATOM 1655 N N . VAL A 1 209 ? 5.453 0.819 -3.960 1.00 96.69 209 VAL A N 1
ATOM 1656 C CA . VAL A 1 209 ? 4.617 0.077 -3.004 1.00 96.69 209 VAL A CA 1
ATOM 1657 C C . VAL A 1 209 ? 4.633 0.766 -1.638 1.00 96.69 209 VAL A C 1
ATOM 1659 O O . VAL A 1 209 ? 3.570 1.041 -1.084 1.00 96.69 209 VAL A O 1
ATOM 1662 N N . GLU A 1 210 ? 5.814 1.127 -1.130 1.00 97.12 210 GLU A N 1
ATOM 1663 C CA . GLU A 1 210 ? 5.960 1.873 0.130 1.00 97.12 210 GLU A CA 1
ATOM 1664 C C . GLU A 1 210 ? 5.251 3.239 0.069 1.00 97.12 210 GLU A C 1
ATOM 1666 O O . GLU A 1 210 ? 4.450 3.543 0.952 1.00 97.12 210 GLU A O 1
ATOM 1671 N N . GLN A 1 211 ? 5.427 4.009 -1.016 1.00 96.06 211 GLN A N 1
ATOM 1672 C CA . GLN A 1 211 ? 4.727 5.290 -1.224 1.00 96.06 211 GLN A CA 1
ATOM 1673 C C . GLN A 1 211 ? 3.198 5.144 -1.227 1.00 96.06 211 GLN A C 1
ATOM 1675 O O . GLN A 1 211 ? 2.503 5.944 -0.596 1.00 96.06 211 GLN A O 1
ATOM 1680 N N . LEU A 1 212 ? 2.665 4.129 -1.919 1.00 95.38 212 LEU A N 1
ATOM 1681 C CA . LEU A 1 212 ? 1.229 3.838 -1.932 1.00 95.38 212 LEU A CA 1
ATOM 1682 C C . LEU A 1 212 ? 0.718 3.548 -0.516 1.00 95.38 212 LEU A C 1
ATOM 1684 O O . LEU A 1 212 ? -0.280 4.133 -0.092 1.00 95.38 212 LEU A O 1
ATOM 1688 N N . MET A 1 213 ? 1.396 2.662 0.217 1.00 94.69 213 MET A N 1
ATOM 1689 C CA . MET A 1 213 ? 0.984 2.300 1.573 1.00 94.69 213 MET A CA 1
ATOM 1690 C C . MET A 1 213 ? 1.015 3.508 2.508 1.00 94.69 213 MET A C 1
ATOM 1692 O O . MET A 1 213 ? 0.027 3.764 3.193 1.00 94.69 213 MET A O 1
ATOM 1696 N N . GLU A 1 214 ? 2.098 4.289 2.504 1.00 94.69 214 GLU A N 1
ATOM 1697 C CA . GLU A 1 214 ? 2.204 5.504 3.318 1.00 94.69 214 GLU A CA 1
ATOM 1698 C C . GLU A 1 214 ? 1.094 6.509 3.005 1.00 94.69 214 GLU A C 1
ATOM 1700 O O . GLU A 1 214 ? 0.520 7.102 3.922 1.00 94.69 214 GLU A O 1
ATOM 1705 N N . PHE A 1 215 ? 0.774 6.698 1.722 1.00 93.56 215 PHE A N 1
ATOM 1706 C CA . PHE A 1 215 ? -0.318 7.568 1.302 1.00 93.56 215 PHE A CA 1
ATOM 1707 C C . PHE A 1 215 ? -1.659 7.081 1.864 1.00 93.56 215 PHE A C 1
ATOM 1709 O O . PHE A 1 215 ? -2.359 7.849 2.522 1.00 93.56 215 PHE A O 1
ATOM 1716 N N . LYS A 1 216 ? -1.987 5.795 1.685 1.00 91.56 216 LYS A N 1
ATOM 1717 C CA . LYS A 1 216 ? -3.240 5.202 2.180 1.00 91.56 216 LYS A CA 1
ATOM 1718 C C . LYS A 1 216 ? -3.356 5.211 3.696 1.00 91.56 216 LYS A C 1
ATOM 1720 O O . LYS A 1 216 ? -4.420 5.517 4.225 1.00 91.56 216 LYS A O 1
ATOM 1725 N N . ILE A 1 217 ? -2.262 4.945 4.398 1.00 91.00 217 ILE A N 1
ATOM 1726 C CA . ILE A 1 217 ? -2.216 5.015 5.858 1.00 91.00 217 ILE A CA 1
ATOM 1727 C C . ILE A 1 217 ? -2.485 6.445 6.340 1.00 91.00 217 ILE A C 1
ATOM 1729 O O . ILE A 1 217 ? -3.288 6.634 7.249 1.00 91.00 217 ILE A O 1
ATOM 1733 N N . LYS A 1 218 ? -1.885 7.459 5.701 1.00 90.25 218 LYS A N 1
ATOM 1734 C CA . LYS A 1 218 ? -2.160 8.872 6.019 1.00 90.25 218 LYS A CA 1
ATOM 1735 C C . LYS A 1 218 ? -3.614 9.269 5.751 1.00 90.25 218 LYS A C 1
ATOM 1737 O O . LYS A 1 218 ? -4.145 10.118 6.461 1.00 90.25 218 LYS A O 1
ATOM 1742 N N . GLU A 1 219 ? -4.263 8.692 4.737 1.00 87.50 219 GLU A N 1
ATOM 1743 C CA . GLU A 1 219 ? -5.697 8.916 4.493 1.00 87.50 219 GLU A CA 1
ATOM 1744 C C . GLU A 1 219 ? -6.570 8.360 5.626 1.00 87.50 219 GLU A C 1
ATOM 1746 O O . GLU A 1 219 ? -7.584 8.973 5.952 1.00 87.50 219 GLU A O 1
ATOM 1751 N N . ILE A 1 220 ? -6.180 7.234 6.233 1.00 84.19 220 ILE A N 1
ATOM 1752 C CA . ILE A 1 220 ? -6.886 6.637 7.377 1.00 84.19 220 ILE A CA 1
ATOM 1753 C C . ILE A 1 220 ? -6.665 7.471 8.640 1.00 84.19 220 ILE A C 1
ATOM 1755 O O . ILE A 1 220 ? -7.624 7.860 9.300 1.00 84.19 220 ILE A O 1
ATOM 1759 N N . THR A 1 221 ? -5.414 7.805 8.966 1.00 79.81 221 THR A N 1
ATOM 1760 C CA . THR A 1 221 ? -5.094 8.518 10.214 1.00 79.81 221 THR A CA 1
ATOM 1761 C C . THR A 1 221 ? -5.596 9.958 10.255 1.00 79.81 221 THR A C 1
ATOM 1763 O O . THR A 1 221 ? -5.668 10.529 11.330 1.00 79.81 221 THR A O 1
ATOM 1766 N N . ARG A 1 222 ? -5.947 10.566 9.113 1.00 77.25 222 ARG A N 1
ATOM 1767 C CA . ARG A 1 222 ? -6.604 11.886 9.069 1.00 77.25 222 ARG A CA 1
ATOM 1768 C C . ARG A 1 222 ? -8.113 11.837 9.310 1.00 77.25 222 ARG A C 1
ATOM 1770 O O . ARG A 1 222 ? -8.706 12.887 9.536 1.00 77.25 222 ARG A O 1
ATOM 1777 N N . LYS A 1 223 ? -8.742 10.670 9.153 1.00 65.50 223 LYS A N 1
ATOM 1778 C CA . LYS A 1 223 ? -10.195 10.497 9.318 1.00 65.50 223 LYS A CA 1
ATOM 1779 C C . LYS A 1 223 ? -10.596 10.190 10.761 1.00 65.50 223 LYS A C 1
ATOM 1781 O O . LYS A 1 223 ? -11.761 10.394 11.091 1.00 65.50 223 LYS A O 1
ATOM 1786 N N . ASN A 1 224 ? -9.651 9.704 11.563 1.00 56.66 224 ASN A N 1
ATOM 1787 C CA . ASN A 1 224 ? -9.812 9.315 12.963 1.00 56.66 224 ASN A CA 1
ATOM 1788 C C . ASN A 1 224 ? -9.142 10.342 13.878 1.00 56.66 224 ASN A C 1
ATOM 1790 O O . ASN A 1 224 ? -9.668 10.551 14.990 1.00 56.66 224 ASN A O 1
#

pLDDT: mean 77.76, std 16.82, range [37.59, 97.12]

Organism: NCBI:txid1861711

InterPro domains:
  IPR045429 Effector-associated domain 10 [PF19954] (1-75)